Protein AF-A0ABC8T8P3-F1 (afdb_monomer_lite)

InterPro domains:
  IPR003130 Dynamin GTPase effector [PF02212] (91-183)
  IPR003130 Dynamin GTPase effector [SM00302] (90-183)
  IPR020850 GTPase effector domain [PS51388] (95-187)
  IPR022812 Dynamin [PTHR11566] (5-183)

Secondary structure (DSSP, 8-state):
-HHHHHHHHHHHHHHHHHHH-SGGGS-HHHHHHHHHHHHHHHHHHHHHHHHHHHHHHHHHHHS--HHHHHTS-------S-TTS-HHHHS-HHHHHHHHHHHHHHHHHHHHHHHHHHHHHHIIIIIIHHHHHTTHHHHHHHTT--HHHHHHHTPPPHHHHHHHHHHHHHHHHHHHHHHHHHHHHT--

Sequence (187 aa):
MWSSLVHALLKELVHKAISETVELKQYPSLRVEVGNAAIESLDRMRDESKKATLQLVEMEYSYLTVDFFRKLPQDIEKGGNPTHSIFDRYNDSYLRRIGSNVLSYVHMVCGGLRNSIPKSIVYCQVREAKRSLLDHFFTDLGKKEGKQLGSLLDEDPAIMQRRVSLAKRLELYRAAQAEIDSVAWSK

Organism: NCBI:txid185542

Radius of gyration: 34.5 Å; chains: 1; bounding box: 65×40×118 Å

Structure (mmCIF, N/CA/C/O backbone):
data_AF-A0ABC8T8P3-F1
#
_entry.id   AF-A0ABC8T8P3-F1
#
loop_
_atom_site.group_PDB
_atom_site.id
_atom_site.type_symbol
_atom_site.label_atom_id
_atom_site.label_alt_id
_atom_site.label_comp_id
_atom_site.label_asym_id
_atom_site.label_entity_id
_atom_site.label_seq_id
_atom_site.pdbx_PDB_ins_code
_atom_site.Cartn_x
_atom_site.Cartn_y
_atom_site.Cartn_z
_atom_site.occupancy
_atom_site.B_iso_or_equiv
_atom_site.auth_seq_id
_atom_site.auth_comp_id
_atom_site.auth_asym_id
_atom_site.auth_atom_id
_atom_site.pdbx_PDB_model_num
ATOM 1 N N . MET A 1 1 ? 0.974 -4.051 -13.038 1.00 66.19 1 MET A N 1
ATOM 2 C CA . MET A 1 1 ? 0.581 -5.407 -12.594 1.00 66.19 1 MET A CA 1
ATOM 3 C C . MET A 1 1 ? 1.154 -5.736 -11.215 1.00 66.19 1 MET A C 1
ATOM 5 O O . MET A 1 1 ? 0.384 -5.761 -10.269 1.00 66.19 1 MET A O 1
ATOM 9 N N . TRP A 1 2 ? 2.478 -5.858 -11.053 1.00 82.38 2 TRP A N 1
ATOM 10 C CA . TRP A 1 2 ? 3.123 -6.207 -9.770 1.00 82.38 2 TRP A CA 1
ATOM 11 C C . TRP A 1 2 ? 2.782 -5.286 -8.590 1.00 82.38 2 TRP A C 1
ATOM 13 O O . TRP A 1 2 ? 2.368 -5.771 -7.547 1.00 82.38 2 TRP A O 1
ATOM 23 N N . SER A 1 3 ? 2.866 -3.964 -8.772 1.00 89.56 3 SER A N 1
ATOM 24 C CA . SER A 1 3 ? 2.514 -2.989 -7.723 1.00 89.56 3 SER A CA 1
ATOM 25 C C . SER A 1 3 ? 1.074 -3.159 -7.216 1.00 89.56 3 SER A C 1
ATOM 27 O O . SER A 1 3 ? 0.820 -2.999 -6.030 1.00 89.56 3 SER A O 1
ATOM 29 N N . SER A 1 4 ? 0.130 -3.531 -8.087 1.00 91.38 4 SER A N 1
ATOM 30 C CA . SER A 1 4 ? -1.274 -3.732 -7.696 1.00 91.38 4 SER A CA 1
ATOM 31 C C . SER A 1 4 ? -1.511 -5.075 -7.000 1.00 91.38 4 SER A C 1
ATOM 33 O O . SER A 1 4 ? -2.363 -5.143 -6.124 1.00 91.38 4 SER A O 1
ATOM 35 N N . LEU A 1 5 ? -0.741 -6.114 -7.344 1.00 94.81 5 LEU A N 1
ATOM 36 C CA . LEU A 1 5 ? -0.775 -7.402 -6.642 1.00 94.81 5 LEU A CA 1
ATOM 37 C C . LEU A 1 5 ? -0.218 -7.277 -5.220 1.00 94.81 5 LEU A C 1
ATOM 39 O O . LEU A 1 5 ? -0.850 -7.742 -4.279 1.00 94.81 5 LEU A O 1
ATOM 43 N N . VAL A 1 6 ? 0.930 -6.608 -5.058 1.00 96.81 6 VAL A N 1
ATOM 44 C CA . VAL A 1 6 ? 1.519 -6.342 -3.732 1.00 96.81 6 VAL A CA 1
ATOM 45 C C . VAL A 1 6 ? 0.544 -5.545 -2.871 1.00 96.81 6 VAL A C 1
ATOM 47 O O . VAL A 1 6 ? 0.289 -5.920 -1.732 1.00 96.81 6 VAL A O 1
ATOM 50 N N . HIS A 1 7 ? -0.067 -4.508 -3.441 1.00 97.12 7 HIS A N 1
ATOM 51 C CA . HIS A 1 7 ? -1.077 -3.708 -2.758 1.00 97.12 7 HIS A CA 1
ATOM 52 C C . HIS A 1 7 ? -2.281 -4.528 -2.278 1.00 97.12 7 HIS A C 1
ATOM 54 O O . HIS A 1 7 ? -2.696 -4.406 -1.127 1.00 97.12 7 HIS A O 1
ATOM 60 N N . ALA A 1 8 ? -2.828 -5.391 -3.142 1.00 97.50 8 ALA A N 1
ATOM 61 C CA . ALA A 1 8 ? -3.944 -6.265 -2.788 1.00 97.50 8 ALA A CA 1
ATOM 62 C C . ALA A 1 8 ? -3.574 -7.222 -1.644 1.00 97.50 8 ALA A C 1
ATOM 64 O O . ALA A 1 8 ? -4.309 -7.306 -0.663 1.00 97.50 8 ALA A O 1
ATOM 65 N N . LEU A 1 9 ? -2.396 -7.852 -1.714 1.00 97.81 9 LEU A N 1
ATOM 66 C CA . LEU A 1 9 ? -1.890 -8.728 -0.654 1.00 97.81 9 LEU A CA 1
ATOM 67 C C . LEU A 1 9 ? -1.709 -7.985 0.677 1.00 97.81 9 LEU A C 1
ATOM 69 O O . LEU A 1 9 ? -2.071 -8.506 1.729 1.00 97.81 9 LEU A O 1
ATOM 73 N N . LEU A 1 10 ? -1.177 -6.759 0.653 1.00 98.00 10 LEU A N 1
ATOM 74 C CA . LEU A 1 10 ? -1.041 -5.942 1.862 1.00 98.00 10 LEU A CA 1
ATOM 75 C C . LEU A 1 10 ? -2.411 -5.594 2.458 1.00 98.00 10 LEU A C 1
ATOM 77 O O . LEU A 1 10 ? -2.585 -5.691 3.672 1.00 98.00 10 LEU A O 1
ATOM 81 N N . LYS A 1 11 ? -3.405 -5.262 1.623 1.00 98.00 11 LYS A N 1
ATOM 82 C CA . LYS A 1 11 ? -4.784 -5.046 2.084 1.00 98.00 11 LYS A CA 1
ATOM 83 C C . LYS A 1 11 ? -5.369 -6.312 2.706 1.00 98.00 11 LYS A C 1
ATOM 85 O O . LYS A 1 11 ? -5.946 -6.226 3.786 1.00 98.00 11 LYS A O 1
ATOM 90 N N . GLU A 1 12 ? -5.205 -7.477 2.089 1.00 98.00 12 GLU A N 1
ATOM 91 C CA . GLU A 1 12 ? -5.669 -8.754 2.652 1.00 98.00 12 GLU A CA 1
ATOM 92 C C . GLU A 1 12 ? -5.026 -9.057 4.012 1.00 98.00 12 GLU A C 1
ATOM 94 O O . GLU A 1 12 ? -5.722 -9.452 4.948 1.00 98.00 12 GLU A O 1
ATOM 99 N N . LEU A 1 13 ? -3.720 -8.807 4.157 1.00 97.56 13 LEU A N 1
ATOM 100 C CA . LEU A 1 13 ? -3.011 -8.971 5.429 1.00 97.56 13 LEU A CA 1
ATOM 101 C C . LEU A 1 13 ? -3.562 -8.051 6.522 1.00 97.56 13 LEU A C 1
ATOM 103 O O . LEU A 1 13 ? -3.754 -8.504 7.648 1.00 97.56 13 LEU A O 1
ATOM 107 N N . VAL A 1 14 ? -3.862 -6.790 6.196 1.00 97.06 14 VAL A N 1
ATOM 108 C CA . VAL A 1 14 ? -4.503 -5.853 7.132 1.00 97.06 14 VAL A CA 1
ATOM 109 C C . VAL A 1 14 ? -5.877 -6.367 7.561 1.00 97.06 14 VAL A C 1
ATOM 111 O O . VAL A 1 14 ? -6.161 -6.425 8.757 1.00 97.06 14 VAL A O 1
ATOM 114 N N . HIS A 1 15 ? -6.715 -6.800 6.614 1.00 96.19 15 HIS A N 1
ATOM 115 C CA . HIS A 1 15 ? -8.038 -7.346 6.934 1.00 96.19 15 HIS A CA 1
ATOM 116 C C . HIS A 1 15 ? -7.934 -8.576 7.839 1.00 96.19 15 HIS A C 1
ATOM 118 O O . HIS A 1 15 ? -8.661 -8.677 8.831 1.00 96.19 15 HIS A O 1
ATOM 124 N N . LYS A 1 16 ? -6.999 -9.482 7.531 1.00 96.81 16 LYS A N 1
ATOM 125 C CA . LYS A 1 16 ? -6.732 -10.671 8.338 1.00 96.81 16 LYS A CA 1
ATOM 126 C C . LYS A 1 16 ? -6.298 -10.292 9.756 1.00 96.81 16 LYS A C 1
ATOM 128 O O . LYS A 1 16 ? -6.943 -10.727 10.707 1.00 96.81 16 LYS A O 1
ATOM 133 N N . ALA A 1 17 ? -5.308 -9.412 9.902 1.00 95.31 17 ALA A N 1
ATOM 134 C CA . ALA A 1 17 ? -4.809 -8.958 11.202 1.00 95.31 17 ALA A CA 1
ATOM 135 C C . ALA A 1 17 ? -5.905 -8.299 12.059 1.00 95.31 17 ALA A C 1
ATOM 137 O O . ALA A 1 17 ? -6.044 -8.605 13.244 1.00 95.31 17 ALA A O 1
ATOM 138 N N . ILE A 1 18 ? -6.749 -7.458 11.452 1.00 95.06 18 ILE A N 1
ATOM 139 C CA . ILE A 1 18 ? -7.881 -6.824 12.142 1.00 95.06 18 ILE A CA 1
ATOM 140 C C . ILE A 1 18 ? -8.923 -7.867 12.572 1.00 95.06 18 ILE A C 1
ATOM 142 O O . ILE A 1 18 ? -9.522 -7.738 13.637 1.00 95.06 18 ILE A O 1
ATOM 146 N N . SER A 1 19 ? -9.168 -8.896 11.757 1.00 92.75 19 SER A N 1
ATOM 147 C CA . SER A 1 19 ? -10.147 -9.945 12.072 1.00 92.75 19 SER A CA 1
ATOM 148 C C . SER A 1 19 ? -9.693 -10.902 13.182 1.00 92.75 19 SER A C 1
ATOM 150 O O . SER A 1 19 ? -10.528 -11.395 13.952 1.00 92.75 19 SER A O 1
ATOM 152 N N . GLU A 1 20 ? -8.383 -11.148 13.266 1.00 94.94 20 GLU A N 1
ATOM 153 C CA . GLU A 1 20 ? -7.749 -12.032 14.248 1.00 94.94 20 GLU A CA 1
ATOM 154 C C . GLU A 1 20 ? -7.541 -11.340 15.604 1.00 94.94 20 GLU A C 1
ATOM 156 O O . GLU A 1 20 ? -7.556 -12.011 16.633 1.00 94.94 20 GLU A O 1
ATOM 161 N N . THR A 1 21 ? -7.445 -10.006 15.633 1.00 93.06 21 THR A N 1
ATOM 162 C CA . THR A 1 21 ? -7.365 -9.223 16.878 1.00 93.06 21 THR A CA 1
ATOM 163 C C . THR A 1 21 ? -8.714 -9.217 17.607 1.00 93.06 21 THR A C 1
ATOM 165 O O . THR A 1 21 ? -9.693 -8.631 17.138 1.00 93.06 21 THR A O 1
ATOM 168 N N . VAL A 1 22 ? -8.789 -9.875 18.767 1.00 87.19 22 VAL A N 1
ATOM 169 C CA . VAL A 1 22 ? -10.046 -10.057 19.518 1.00 87.19 22 VAL A CA 1
ATOM 170 C C . VAL A 1 22 ? -10.450 -8.773 20.241 1.00 87.19 22 VAL A C 1
ATOM 172 O O . VAL A 1 22 ? -11.630 -8.443 20.299 1.00 87.19 22 VAL A O 1
ATOM 175 N N . GLU A 1 23 ? -9.476 -8.015 20.729 1.00 88.19 23 GLU A N 1
ATOM 176 C CA . GLU A 1 23 ? -9.643 -6.768 21.474 1.00 88.19 23 GLU A CA 1
ATOM 177 C C . GLU A 1 23 ? -10.315 -5.695 20.610 1.00 88.19 23 GLU A C 1
ATOM 179 O O . GLU A 1 23 ? -11.208 -4.983 21.064 1.00 88.19 23 GLU A O 1
ATOM 184 N N . LEU A 1 24 ? -9.966 -5.639 19.321 1.00 88.75 24 LEU A N 1
ATOM 185 C CA . LEU A 1 24 ? -10.600 -4.732 18.362 1.00 88.75 24 LEU A CA 1
ATOM 186 C C . LEU A 1 24 ? -12.063 -5.099 18.073 1.00 88.75 24 LEU A C 1
ATOM 188 O O . LEU A 1 24 ? -12.815 -4.250 17.602 1.00 88.75 24 LEU A O 1
ATOM 192 N N . LYS A 1 25 ? -12.512 -6.330 18.360 1.00 86.38 25 LYS A N 1
ATOM 193 C CA . LYS A 1 25 ? -13.931 -6.698 18.188 1.00 86.38 25 LYS A CA 1
ATOM 194 C C . LYS A 1 25 ? -14.832 -6.014 19.209 1.00 86.38 25 LYS A C 1
ATOM 196 O O . LYS A 1 25 ? -16.004 -5.817 18.914 1.00 86.38 25 LYS A O 1
ATOM 201 N N . GLN A 1 26 ? -14.296 -5.661 20.378 1.00 88.19 26 GLN A N 1
ATOM 202 C CA . GLN A 1 26 ? -15.046 -4.968 21.424 1.00 88.19 26 GLN A CA 1
ATOM 203 C C . GLN A 1 26 ? -15.395 -3.530 21.027 1.00 88.19 26 GLN A C 1
ATOM 205 O O . GLN A 1 26 ? -16.413 -3.027 21.488 1.00 88.19 26 GLN A O 1
ATOM 210 N N . TYR A 1 27 ? -14.598 -2.911 20.146 1.00 92.62 27 TYR A N 1
ATOM 211 C CA . TYR A 1 27 ? -14.701 -1.502 19.760 1.00 92.62 27 TYR A CA 1
ATOM 212 C C . TYR A 1 27 ? -14.911 -1.351 18.240 1.00 92.62 27 TYR A C 1
ATOM 214 O O . TYR A 1 27 ? -13.947 -1.121 17.500 1.00 92.62 27 TYR A O 1
ATOM 222 N N . PRO A 1 28 ? -16.156 -1.484 17.735 1.00 91.38 28 PRO A N 1
ATOM 223 C CA . PRO A 1 28 ? -16.444 -1.443 16.300 1.00 91.38 28 PRO A CA 1
ATOM 224 C C . PRO A 1 28 ? -15.988 -0.146 15.621 1.00 91.38 28 PRO A C 1
ATOM 226 O O . PRO A 1 28 ? -15.427 -0.200 14.527 1.00 91.38 28 PRO A O 1
ATOM 229 N N . SER A 1 29 ? -16.177 1.001 16.280 1.00 92.50 29 SER A N 1
ATOM 230 C CA . SER A 1 29 ? -15.772 2.315 15.769 1.00 92.50 29 SER A CA 1
ATOM 231 C C . SER A 1 29 ? -14.257 2.398 15.572 1.00 92.50 29 SER A C 1
ATOM 233 O O . SER A 1 29 ? -13.791 2.695 14.472 1.00 92.50 29 SER A O 1
ATOM 235 N N . LEU A 1 30 ? -13.474 2.052 16.603 1.00 93.88 30 LEU A N 1
ATOM 236 C CA . LEU A 1 30 ? -12.012 2.008 16.515 1.00 93.88 30 LEU A CA 1
ATOM 237 C C . LEU A 1 30 ? -11.532 1.021 15.446 1.00 93.88 30 LEU A C 1
ATOM 239 O O . LEU A 1 30 ? -10.609 1.327 14.696 1.00 93.88 30 LEU A O 1
ATOM 243 N N . ARG A 1 31 ? -12.163 -0.153 15.350 1.00 94.44 31 ARG A N 1
ATOM 244 C CA . ARG A 1 31 ? -11.818 -1.170 14.352 1.00 94.44 31 ARG A CA 1
ATOM 245 C C . ARG A 1 31 ? -11.953 -0.645 12.923 1.00 94.44 31 ARG A C 1
ATOM 247 O O . ARG A 1 31 ? -11.069 -0.894 12.103 1.00 94.44 31 ARG A O 1
ATOM 254 N N . VAL A 1 32 ? -13.055 0.044 12.624 1.00 93.81 32 VAL A N 1
ATOM 255 C CA . VAL A 1 32 ? -13.288 0.655 11.307 1.00 93.81 32 VAL A CA 1
ATOM 256 C C . VAL A 1 32 ? -12.254 1.744 11.042 1.00 93.81 32 VAL A C 1
ATOM 258 O O . VAL A 1 32 ? -11.650 1.750 9.973 1.00 93.81 32 VAL A O 1
ATOM 261 N N . GLU A 1 33 ? -11.989 2.605 12.023 1.00 94.69 33 GLU A N 1
ATOM 262 C CA . GLU A 1 33 ? -11.045 3.714 11.870 1.00 94.69 33 GLU A CA 1
ATOM 263 C C . GLU A 1 33 ? -9.608 3.228 11.612 1.00 94.69 33 GLU A C 1
ATOM 265 O O . GLU A 1 33 ? -8.951 3.694 10.682 1.00 94.69 33 GLU A O 1
ATOM 270 N N . VAL A 1 34 ? -9.137 2.229 12.368 1.00 96.06 34 VAL A N 1
ATOM 271 C CA . VAL A 1 34 ? -7.820 1.601 12.157 1.00 96.06 34 VAL A CA 1
ATOM 272 C C . VAL A 1 34 ? -7.740 0.948 10.775 1.00 96.06 34 VAL A C 1
ATOM 274 O O . VAL A 1 34 ? -6.727 1.079 10.087 1.00 96.06 34 VAL A O 1
ATOM 277 N N . GLY A 1 35 ? -8.805 0.261 10.349 1.00 96.44 35 GLY A N 1
ATOM 278 C CA . GLY A 1 35 ? -8.879 -0.357 9.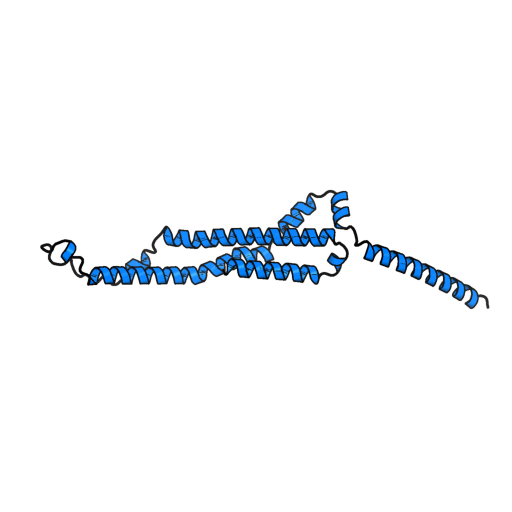026 1.00 96.44 35 GLY A CA 1
ATOM 279 C C . GLY A 1 35 ? -8.803 0.662 7.894 1.00 96.44 35 GLY A C 1
ATOM 280 O O . GLY A 1 35 ? -8.004 0.492 6.972 1.00 96.44 35 GLY A O 1
ATOM 281 N N . ASN A 1 36 ? -9.578 1.741 7.993 1.00 96.56 36 ASN A N 1
ATOM 282 C CA . ASN A 1 36 ? -9.575 2.831 7.023 1.00 96.56 36 ASN A CA 1
ATOM 283 C C . ASN A 1 36 ? -8.200 3.497 6.944 1.00 96.56 36 ASN A C 1
ATOM 285 O O . ASN A 1 36 ? -7.656 3.638 5.850 1.00 96.56 36 ASN A O 1
ATOM 289 N N . ALA A 1 37 ? -7.601 3.823 8.091 1.00 97.19 37 ALA A N 1
ATOM 290 C CA . ALA A 1 37 ? -6.301 4.479 8.130 1.00 97.19 37 ALA A CA 1
ATOM 291 C C . ALA A 1 37 ? -5.179 3.595 7.560 1.00 97.19 37 ALA A C 1
ATOM 293 O O . ALA A 1 37 ? -4.320 4.072 6.817 1.00 97.19 37 ALA A O 1
ATOM 294 N N . ALA A 1 38 ? -5.199 2.290 7.850 1.00 97.88 38 ALA A N 1
ATOM 295 C CA . ALA A 1 38 ? -4.258 1.347 7.255 1.00 97.88 38 ALA A CA 1
ATOM 296 C C . ALA A 1 38 ? -4.434 1.255 5.728 1.00 97.88 38 ALA A C 1
ATOM 298 O O . ALA A 1 38 ? -3.448 1.287 4.991 1.00 97.88 38 ALA A O 1
ATOM 299 N N . ILE A 1 39 ? -5.678 1.175 5.239 1.00 97.50 39 ILE A N 1
ATOM 300 C CA . ILE A 1 39 ? -5.995 1.139 3.803 1.00 97.50 39 ILE A CA 1
ATOM 301 C C . ILE A 1 39 ? -5.513 2.410 3.094 1.00 97.50 39 ILE A C 1
ATOM 303 O O . ILE A 1 39 ? -4.866 2.308 2.052 1.00 97.50 39 ILE A O 1
ATOM 307 N N . GLU A 1 40 ? -5.773 3.580 3.674 1.00 97.69 40 GLU A N 1
ATOM 308 C CA . GLU A 1 40 ? -5.356 4.872 3.129 1.00 97.69 40 GLU A CA 1
ATOM 309 C C . GLU A 1 40 ? -3.827 4.997 3.058 1.00 97.69 40 GLU A C 1
ATOM 311 O O . GLU A 1 40 ? -3.274 5.423 2.040 1.00 97.69 40 GLU A O 1
ATOM 316 N N . SER A 1 41 ? -3.112 4.578 4.106 1.00 98.00 41 SER A N 1
ATOM 317 C CA . SER A 1 41 ? -1.647 4.520 4.091 1.00 98.00 41 SER A CA 1
ATOM 318 C C . SER A 1 41 ? -1.118 3.601 2.986 1.00 98.00 41 SER A C 1
ATOM 320 O O . SER A 1 41 ? -0.205 3.994 2.259 1.00 98.00 41 SER A O 1
ATOM 322 N N . LEU A 1 42 ? -1.710 2.416 2.800 1.00 98.12 42 LEU A N 1
ATOM 323 C CA . LEU A 1 42 ? -1.327 1.512 1.712 1.00 98.12 42 LEU A CA 1
ATOM 324 C C . LEU A 1 42 ? -1.595 2.123 0.329 1.00 98.12 42 LEU A C 1
ATOM 326 O O . LEU A 1 42 ? -0.784 1.951 -0.580 1.00 98.12 42 LEU A O 1
ATOM 330 N N . ASP A 1 43 ? -2.706 2.843 0.150 1.00 97.62 43 ASP A N 1
ATOM 331 C CA . ASP A 1 43 ? -3.026 3.503 -1.122 1.00 97.62 43 ASP A CA 1
ATOM 332 C C . ASP A 1 43 ? -1.985 4.588 -1.460 1.00 97.62 43 ASP A C 1
ATOM 334 O O . ASP A 1 43 ? -1.486 4.630 -2.588 1.00 97.62 43 ASP A O 1
ATOM 338 N N . ARG A 1 44 ? -1.539 5.372 -0.468 1.00 97.25 44 ARG A N 1
ATOM 339 C CA . ARG A 1 44 ? -0.442 6.342 -0.646 1.00 97.25 44 ARG A CA 1
ATOM 340 C C . ARG A 1 44 ? 0.881 5.669 -1.017 1.00 97.25 44 ARG A C 1
ATOM 342 O O . ARG A 1 44 ? 1.525 6.073 -1.984 1.00 97.25 44 ARG A O 1
ATOM 349 N N . MET A 1 45 ? 1.252 4.596 -0.318 1.00 97.69 45 MET A N 1
ATOM 350 C CA . MET A 1 45 ? 2.464 3.814 -0.610 1.00 97.69 45 MET A CA 1
ATOM 351 C C . MET A 1 45 ? 2.432 3.195 -2.017 1.00 97.69 45 MET A C 1
ATOM 353 O O . MET A 1 45 ? 3.447 3.135 -2.722 1.00 97.69 45 MET A O 1
ATOM 357 N N . ARG A 1 46 ? 1.256 2.751 -2.476 1.00 97.44 46 ARG A N 1
ATOM 358 C CA . ARG A 1 46 ? 1.054 2.275 -3.848 1.00 97.44 46 ARG A CA 1
ATOM 359 C C . ARG A 1 46 ? 1.299 3.397 -4.856 1.00 97.44 46 ARG A C 1
ATOM 361 O O . ARG A 1 46 ? 2.015 3.166 -5.836 1.00 97.44 46 ARG A O 1
ATOM 368 N N . ASP A 1 47 ? 0.750 4.584 -4.630 1.00 97.00 47 ASP A N 1
ATOM 369 C CA . ASP A 1 47 ? 0.936 5.726 -5.527 1.00 97.00 47 ASP A CA 1
ATOM 370 C C . ASP A 1 47 ? 2.397 6.188 -5.577 1.00 97.00 47 ASP A C 1
ATOM 372 O O . ASP A 1 47 ? 2.927 6.447 -6.661 1.00 97.00 47 ASP A O 1
ATOM 376 N N . GLU A 1 48 ? 3.090 6.199 -4.439 1.00 96.94 48 GLU A N 1
ATOM 377 C CA . GLU A 1 48 ? 4.534 6.445 -4.377 1.00 96.94 48 GLU A CA 1
ATOM 378 C C . GLU A 1 48 ? 5.325 5.395 -5.159 1.00 96.94 48 GLU A C 1
ATOM 380 O O . GLU A 1 48 ? 6.178 5.746 -5.976 1.00 96.94 48 GLU A O 1
ATOM 385 N N . SER A 1 49 ? 4.989 4.110 -5.008 1.00 97.12 49 SER A N 1
ATOM 386 C CA . SER A 1 49 ? 5.636 3.040 -5.776 1.00 97.12 49 SER A CA 1
ATOM 387 C C . SER A 1 49 ? 5.451 3.207 -7.287 1.00 97.12 49 SER A C 1
ATOM 389 O O . SER A 1 49 ? 6.357 2.900 -8.066 1.00 97.12 49 SER A O 1
ATOM 391 N N . LYS A 1 50 ? 4.288 3.719 -7.718 1.00 96.38 50 LYS A N 1
ATOM 392 C CA . LYS A 1 50 ? 3.998 3.997 -9.128 1.00 96.38 50 LYS A CA 1
ATOM 393 C C . LYS A 1 50 ? 4.866 5.146 -9.634 1.00 96.38 50 LYS A C 1
ATOM 395 O O . LYS A 1 50 ? 5.470 5.003 -10.694 1.00 96.38 50 LYS A O 1
ATOM 400 N N . LYS A 1 51 ? 4.963 6.242 -8.873 1.00 97.06 51 LYS A N 1
ATOM 401 C CA . LYS A 1 51 ? 5.830 7.386 -9.201 1.00 97.06 51 LYS A CA 1
ATOM 402 C C . LYS A 1 51 ? 7.294 6.955 -9.309 1.00 97.06 51 LYS A C 1
ATOM 404 O O . LYS A 1 51 ? 7.914 7.200 -10.337 1.00 97.06 51 LYS A O 1
ATOM 409 N N . ALA A 1 52 ? 7.805 6.226 -8.319 1.00 96.94 52 ALA A N 1
ATOM 410 C CA . ALA A 1 52 ? 9.183 5.737 -8.318 1.00 96.94 52 ALA A CA 1
ATOM 411 C C . ALA A 1 52 ? 9.471 4.783 -9.494 1.00 96.94 52 ALA A C 1
ATOM 413 O O . ALA A 1 52 ? 10.512 4.879 -10.140 1.00 96.94 52 ALA A O 1
ATOM 414 N N . THR A 1 53 ? 8.526 3.897 -9.829 1.00 96.19 53 THR A N 1
ATOM 415 C CA . THR A 1 53 ? 8.660 2.992 -10.984 1.00 96.19 53 THR A CA 1
ATOM 416 C C . THR A 1 53 ? 8.709 3.753 -12.310 1.00 96.19 53 THR A C 1
ATOM 418 O O . THR A 1 53 ? 9.485 3.388 -13.188 1.00 96.19 53 THR A O 1
ATOM 421 N N . LEU A 1 54 ? 7.899 4.805 -12.469 1.00 96.12 54 LEU A N 1
ATOM 422 C CA . LEU A 1 54 ? 7.929 5.650 -13.666 1.00 96.12 54 LEU A CA 1
ATOM 423 C C . LEU A 1 54 ? 9.255 6.407 -13.775 1.00 96.12 54 LEU A C 1
ATOM 425 O O . LEU A 1 54 ? 9.867 6.389 -14.837 1.00 96.12 54 LEU A O 1
ATOM 429 N N . GLN A 1 55 ? 9.749 6.959 -12.665 1.00 96.88 55 GLN A N 1
ATOM 430 C CA . GLN A 1 55 ? 11.050 7.631 -12.619 1.00 96.88 55 GLN A CA 1
ATOM 431 C C . GLN A 1 55 ? 12.203 6.701 -13.014 1.00 96.88 55 GLN A C 1
ATOM 433 O O . GLN A 1 55 ? 13.103 7.129 -13.728 1.00 96.88 55 GLN A O 1
ATOM 438 N N . LEU A 1 56 ? 12.173 5.421 -12.616 1.00 96.19 56 LEU A N 1
ATOM 439 C CA . LEU A 1 56 ? 13.165 4.438 -13.076 1.00 96.19 56 LEU A CA 1
ATOM 440 C C . LEU A 1 56 ? 13.206 4.337 -14.605 1.00 96.19 56 LEU A C 1
ATOM 442 O O . LEU A 1 56 ? 14.287 4.269 -15.174 1.00 96.19 56 LEU A O 1
ATOM 446 N N . VAL A 1 57 ? 12.051 4.351 -15.271 1.00 95.44 57 VAL A N 1
ATOM 447 C CA . VAL A 1 57 ? 11.976 4.294 -16.739 1.00 95.44 57 VAL A CA 1
ATOM 448 C C . VAL A 1 57 ? 12.399 5.623 -17.367 1.00 95.44 57 VAL A C 1
ATOM 450 O O . VAL A 1 57 ? 13.133 5.629 -18.352 1.00 95.44 57 VAL A O 1
ATOM 453 N N . GLU A 1 58 ? 11.976 6.748 -16.790 1.00 96.12 58 GLU A N 1
ATOM 454 C CA . GLU A 1 58 ? 12.355 8.086 -17.257 1.00 96.12 58 GLU A CA 1
ATOM 455 C C . GLU A 1 58 ? 13.865 8.319 -17.178 1.00 96.12 58 GLU A C 1
ATOM 457 O O . GLU A 1 58 ? 14.428 8.931 -18.083 1.00 96.12 58 GLU A O 1
ATOM 462 N N . MET A 1 59 ? 14.538 7.805 -16.144 1.00 95.56 59 MET A N 1
ATOM 463 C CA . MET A 1 59 ? 15.997 7.888 -16.028 1.00 95.56 59 MET A CA 1
ATOM 464 C C . MET A 1 59 ? 16.704 7.161 -17.179 1.00 95.56 59 MET A C 1
ATOM 466 O O . MET A 1 59 ? 17.612 7.733 -17.778 1.00 95.56 59 MET A O 1
ATOM 470 N N . GLU A 1 60 ? 16.254 5.953 -17.532 1.00 93.56 60 GLU A N 1
ATOM 471 C CA . GLU A 1 60 ? 16.808 5.182 -18.660 1.00 93.56 60 GLU A CA 1
ATOM 472 C C . GLU A 1 60 ? 16.516 5.844 -20.017 1.00 93.56 60 GLU A C 1
ATOM 474 O O . GLU A 1 60 ? 17.313 5.755 -20.948 1.00 93.56 60 GLU A O 1
ATOM 479 N N . TYR A 1 61 ? 15.380 6.537 -20.136 1.00 90.25 61 TYR A N 1
ATOM 480 C CA . TYR A 1 61 ? 15.037 7.321 -21.324 1.00 90.25 61 TYR A CA 1
ATOM 481 C C . TYR A 1 61 ? 15.862 8.615 -21.439 1.00 90.25 61 TYR A C 1
ATOM 483 O O . TYR A 1 61 ? 16.239 9.016 -22.539 1.00 90.25 61 TYR A O 1
ATOM 491 N N . SER A 1 62 ? 16.148 9.274 -20.314 1.00 94.25 62 SER A N 1
ATOM 492 C CA . SER A 1 62 ? 16.783 10.600 -20.287 1.00 94.25 62 SER A CA 1
ATOM 493 C C . SER A 1 62 ? 18.284 10.558 -20.558 1.00 94.25 62 SER A C 1
ATOM 495 O O . SER A 1 62 ? 18.855 11.558 -20.995 1.00 94.25 62 SER A O 1
ATOM 497 N N . TYR A 1 63 ? 18.942 9.428 -20.288 1.00 93.12 63 TYR A N 1
ATOM 498 C CA . TYR A 1 63 ? 20.377 9.293 -20.496 1.00 93.12 63 TYR A CA 1
ATOM 499 C C . TYR A 1 63 ? 20.766 7.905 -21.001 1.00 93.12 63 TYR A C 1
ATOM 501 O O . TYR A 1 63 ? 20.556 6.893 -20.338 1.00 93.12 63 TYR A O 1
ATOM 509 N N . LEU A 1 64 ? 21.425 7.874 -22.161 1.00 90.31 64 LEU A N 1
ATOM 510 C CA . LEU A 1 64 ? 21.937 6.643 -22.750 1.00 90.31 64 LEU A CA 1
ATOM 511 C C . LEU A 1 64 ? 23.202 6.171 -22.032 1.00 90.31 64 LEU A C 1
ATOM 513 O O . LEU A 1 64 ? 24.156 6.927 -21.847 1.00 90.31 64 LEU A O 1
ATOM 517 N N . THR A 1 65 ? 23.263 4.883 -21.707 1.00 90.31 65 THR A N 1
ATOM 518 C CA . THR A 1 65 ? 24.444 4.275 -21.083 1.00 90.31 65 THR A CA 1
ATOM 519 C C . THR A 1 65 ? 25.604 4.206 -22.080 1.00 90.31 65 THR A C 1
ATOM 521 O O . THR A 1 65 ? 25.745 3.246 -22.836 1.00 90.31 65 THR A O 1
ATOM 524 N N . VAL A 1 66 ? 26.470 5.220 -22.078 1.00 87.81 66 VAL A N 1
ATOM 525 C CA . VAL A 1 66 ? 27.563 5.368 -23.058 1.00 87.81 66 VAL A CA 1
ATOM 526 C C . VAL A 1 66 ? 28.525 4.174 -23.061 1.00 87.81 66 VAL A C 1
ATOM 528 O O . VAL A 1 66 ? 29.010 3.770 -24.118 1.00 87.81 66 VAL A O 1
ATOM 531 N N . ASP A 1 67 ? 28.768 3.559 -21.902 1.00 87.88 67 ASP A N 1
ATOM 532 C CA . ASP A 1 67 ? 29.652 2.392 -21.787 1.00 87.88 67 ASP A CA 1
ATOM 533 C C . ASP A 1 67 ? 29.168 1.173 -22.572 1.00 87.88 67 ASP A C 1
ATOM 535 O O . ASP A 1 67 ? 29.993 0.359 -22.986 1.00 87.88 67 ASP A O 1
ATOM 539 N N . PHE A 1 68 ? 27.860 1.051 -22.819 1.00 89.94 68 PHE A N 1
ATOM 540 C CA . PHE A 1 68 ? 27.336 0.019 -23.710 1.00 89.94 68 PHE A CA 1
ATOM 541 C C . PHE A 1 68 ? 27.879 0.216 -25.130 1.00 89.94 68 PHE A C 1
ATOM 543 O O . PHE A 1 68 ? 28.454 -0.698 -25.717 1.00 89.94 68 PHE A O 1
ATOM 550 N N . PHE A 1 69 ? 27.767 1.438 -25.654 1.00 87.44 69 PHE A N 1
ATOM 551 C CA . PHE A 1 69 ? 28.169 1.761 -27.022 1.00 87.44 69 PHE A CA 1
ATOM 552 C C . PHE A 1 69 ? 29.689 1.751 -27.213 1.00 87.44 69 PHE A C 1
ATOM 554 O O . PHE A 1 69 ? 30.160 1.374 -28.281 1.00 87.44 69 PHE A O 1
ATOM 561 N N . ARG A 1 70 ? 30.471 2.082 -26.176 1.00 88.44 70 ARG A N 1
ATOM 562 C CA . ARG A 1 70 ? 31.944 1.975 -26.211 1.00 88.44 70 ARG A CA 1
ATOM 563 C C . ARG A 1 70 ? 32.443 0.541 -26.397 1.00 88.44 70 ARG A C 1
ATOM 565 O O . ARG A 1 70 ? 33.533 0.353 -26.923 1.00 88.44 70 ARG A O 1
ATOM 572 N N . LYS A 1 71 ? 31.670 -0.451 -25.945 1.00 86.94 71 LYS A N 1
ATOM 573 C CA . LYS A 1 71 ? 32.012 -1.880 -26.027 1.00 86.94 71 LYS A CA 1
ATOM 574 C C . LYS A 1 71 ? 31.541 -2.540 -27.320 1.00 86.94 71 LYS A C 1
ATOM 576 O O . LYS A 1 71 ? 31.877 -3.699 -27.552 1.00 86.94 71 LYS A O 1
ATOM 581 N N . LEU A 1 72 ? 30.752 -1.842 -28.140 1.00 84.19 72 LEU A N 1
ATOM 582 C CA . LEU A 1 72 ? 30.336 -2.376 -29.430 1.00 84.19 72 LEU A CA 1
ATOM 583 C C . LEU A 1 72 ? 31.568 -2.574 -30.323 1.00 84.19 72 LEU A C 1
ATOM 585 O O . LEU A 1 72 ? 32.455 -1.715 -30.322 1.00 84.19 72 LEU A O 1
ATOM 589 N N . PRO A 1 73 ? 31.622 -3.667 -31.105 1.00 76.56 73 PRO A N 1
ATOM 590 C CA . PRO A 1 73 ? 32.682 -3.863 -32.079 1.00 76.56 73 PRO A CA 1
ATOM 591 C C . PRO A 1 73 ? 32.765 -2.646 -33.000 1.00 76.56 73 PRO A C 1
ATOM 593 O O . PRO A 1 73 ? 31.825 -2.348 -33.749 1.00 76.56 73 PRO A O 1
ATOM 596 N N . GLN A 1 74 ? 33.886 -1.928 -32.940 1.00 66.44 74 GLN A N 1
ATOM 597 C CA . GLN A 1 74 ? 34.232 -0.948 -33.957 1.00 66.44 74 GLN A CA 1
ATOM 598 C C . GLN A 1 74 ? 34.749 -1.716 -35.169 1.00 66.44 74 GLN A C 1
ATOM 600 O O . GLN A 1 74 ? 35.952 -1.764 -35.409 1.00 66.44 74 GLN A O 1
ATOM 605 N N . ASP A 1 75 ? 33.854 -2.343 -35.936 1.00 59.12 75 ASP A N 1
ATOM 606 C CA . ASP A 1 75 ? 34.234 -2.734 -37.291 1.00 59.12 75 ASP A CA 1
ATOM 607 C C . ASP A 1 75 ? 34.436 -1.432 -38.056 1.00 59.12 75 ASP A C 1
ATOM 609 O O . ASP A 1 75 ? 33.479 -0.773 -38.478 1.00 59.12 75 ASP A O 1
ATOM 613 N N . ILE A 1 76 ? 35.698 -1.027 -38.136 1.00 52.38 76 ILE A N 1
ATOM 614 C CA . ILE A 1 76 ? 36.192 0.028 -38.999 1.00 52.38 76 ILE A CA 1
ATOM 615 C C . ILE A 1 76 ? 36.058 -0.508 -40.430 1.00 52.38 76 ILE A C 1
ATOM 617 O O . ILE A 1 76 ? 37.038 -0.860 -41.079 1.00 52.38 76 ILE A O 1
ATOM 621 N N . GLU A 1 77 ? 34.841 -0.545 -40.965 1.00 53.53 77 GLU A N 1
ATOM 622 C CA . GLU A 1 77 ? 34.693 -0.271 -42.386 1.00 53.53 77 GLU A CA 1
ATOM 623 C C . GLU A 1 77 ? 34.932 1.230 -42.516 1.00 53.53 77 GLU A C 1
ATOM 625 O O . GLU A 1 77 ? 34.020 2.052 -42.419 1.00 53.53 77 GLU A O 1
ATOM 630 N N . LYS A 1 78 ? 36.221 1.594 -42.619 1.00 51.41 78 LYS A N 1
ATOM 631 C CA . LYS A 1 78 ? 36.653 2.893 -43.141 1.00 51.41 78 LYS A CA 1
ATOM 632 C C . LYS A 1 78 ? 35.721 3.200 -44.299 1.00 51.41 78 LYS A C 1
ATOM 634 O O . LYS A 1 78 ? 35.669 2.404 -45.233 1.00 51.41 78 LYS A O 1
ATOM 639 N N . GLY A 1 79 ? 34.959 4.284 -44.142 1.00 51.81 79 GLY A N 1
ATOM 640 C CA . GLY A 1 79 ? 33.822 4.619 -44.983 1.00 51.81 79 GLY A CA 1
ATOM 641 C C . GLY A 1 79 ? 34.051 4.219 -46.431 1.00 51.81 79 GLY A C 1
ATOM 642 O O . GLY A 1 79 ? 35.096 4.537 -47.004 1.00 51.81 79 GLY A O 1
ATOM 643 N N . GLY A 1 80 ? 33.074 3.497 -46.984 1.00 56.88 80 GLY A N 1
ATOM 644 C CA . GLY A 1 80 ? 33.051 3.151 -48.397 1.00 56.88 80 GLY A CA 1
ATOM 645 C C . GLY A 1 80 ? 33.442 4.356 -49.252 1.00 56.88 80 GLY A C 1
ATOM 646 O O . GLY A 1 80 ? 33.166 5.502 -48.885 1.00 56.88 80 GLY A O 1
ATOM 647 N N . ASN A 1 81 ? 34.136 4.059 -50.351 1.00 55.19 81 ASN A N 1
ATOM 648 C CA . ASN A 1 81 ? 34.808 5.001 -51.240 1.00 55.19 81 ASN A CA 1
ATOM 649 C C . ASN A 1 81 ? 34.051 6.351 -51.322 1.00 55.19 81 ASN A C 1
ATOM 651 O O . ASN A 1 81 ? 32.865 6.342 -51.661 1.00 55.19 81 ASN A O 1
ATOM 655 N N . PRO A 1 82 ? 34.671 7.504 -50.983 1.00 58.56 82 PRO A N 1
ATOM 656 C CA . PRO A 1 82 ? 33.987 8.801 -50.823 1.00 58.56 82 PRO A CA 1
ATOM 657 C C . PRO A 1 82 ? 33.226 9.297 -52.064 1.00 58.56 82 PRO A C 1
ATOM 659 O O . PRO A 1 82 ? 32.455 10.251 -51.970 1.00 58.56 82 PRO A O 1
ATOM 662 N N . THR A 1 83 ? 33.416 8.631 -53.202 1.00 62.41 83 THR A N 1
ATOM 663 C CA . THR A 1 83 ? 32.690 8.794 -54.464 1.00 62.41 83 THR A CA 1
ATOM 664 C C . THR A 1 83 ? 31.285 8.177 -54.476 1.00 62.41 83 THR A C 1
ATOM 666 O O . THR A 1 83 ? 30.493 8.523 -55.348 1.00 62.41 83 THR A O 1
ATOM 669 N N . HIS A 1 84 ? 30.942 7.297 -53.531 1.00 61.03 84 HIS A N 1
ATOM 670 C CA . HIS A 1 84 ? 29.610 6.697 -53.427 1.00 61.03 84 HIS A CA 1
ATOM 671 C C . HIS A 1 84 ? 28.602 7.674 -52.817 1.00 61.03 84 HIS A C 1
ATOM 673 O O . HIS A 1 84 ? 28.923 8.433 -51.884 1.00 61.03 84 HIS A O 1
ATOM 679 N N . SER A 1 85 ? 27.366 7.622 -53.328 1.00 63.34 85 SER A N 1
ATOM 680 C CA . SER A 1 85 ? 26.249 8.398 -52.794 1.00 63.34 85 SER A CA 1
ATOM 681 C C . SER A 1 85 ? 26.076 8.103 -51.300 1.00 63.34 85 SER A C 1
ATOM 683 O O . SER A 1 85 ? 26.401 7.016 -50.818 1.00 63.34 85 SER A O 1
ATOM 685 N N . ILE A 1 86 ? 25.578 9.076 -50.535 1.00 60.03 86 ILE A N 1
ATOM 686 C CA . ILE A 1 86 ? 25.273 8.883 -49.106 1.00 60.03 86 ILE A CA 1
ATOM 687 C C . ILE A 1 86 ? 24.355 7.664 -48.901 1.00 60.03 86 ILE A C 1
ATOM 689 O O . ILE A 1 86 ? 24.513 6.946 -47.918 1.00 60.03 86 ILE A O 1
ATOM 693 N N . PHE A 1 87 ? 23.460 7.394 -49.857 1.00 58.47 87 PHE A N 1
ATOM 694 C CA . PHE A 1 87 ? 22.574 6.230 -49.855 1.00 58.47 87 PHE A CA 1
ATOM 695 C C . PHE A 1 87 ? 23.316 4.903 -50.076 1.00 58.47 87 PHE A C 1
ATOM 697 O O . PHE A 1 87 ? 23.039 3.945 -49.366 1.00 58.47 87 PHE A O 1
ATOM 704 N N . ASP A 1 88 ? 24.311 4.848 -50.967 1.00 58.28 88 ASP A N 1
ATOM 705 C CA . ASP A 1 88 ? 25.139 3.644 -51.170 1.00 58.28 88 ASP A CA 1
ATOM 706 C C . ASP A 1 88 ? 26.096 3.378 -49.998 1.00 58.28 88 ASP A C 1
ATOM 708 O O . ASP A 1 88 ? 26.498 2.241 -49.751 1.00 58.28 88 ASP A O 1
ATOM 712 N N . ARG A 1 89 ? 26.463 4.429 -49.252 1.00 58.56 89 ARG A N 1
ATOM 713 C CA . ARG A 1 89 ? 27.272 4.328 -48.027 1.00 58.56 89 ARG A CA 1
ATOM 714 C C . ARG A 1 89 ? 26.506 3.722 -46.847 1.00 58.56 89 ARG A C 1
ATOM 716 O O . ARG A 1 89 ? 27.133 3.126 -45.975 1.00 58.56 89 ARG A O 1
ATOM 723 N N . TYR A 1 90 ? 25.180 3.845 -46.824 1.00 64.44 90 TYR A N 1
ATOM 724 C CA . TYR A 1 90 ? 24.299 3.248 -45.820 1.00 64.44 90 TYR A CA 1
ATOM 725 C C . TYR A 1 90 ? 23.558 2.043 -46.409 1.00 64.44 90 TYR A C 1
ATOM 727 O O . TYR A 1 90 ? 22.346 2.061 -46.597 1.00 64.44 90 TYR A O 1
ATOM 735 N N . ASN A 1 91 ? 24.315 0.986 -46.705 1.00 72.81 91 ASN A N 1
ATOM 736 C CA . ASN A 1 91 ? 23.778 -0.274 -47.217 1.00 72.81 91 ASN A CA 1
ATOM 737 C C . ASN A 1 91 ? 22.806 -0.933 -46.203 1.00 72.81 91 ASN A C 1
ATOM 739 O O . ASN A 1 91 ? 22.901 -0.693 -44.996 1.00 72.81 91 ASN A O 1
ATOM 743 N N . ASP A 1 92 ? 21.905 -1.808 -46.664 1.00 78.44 92 ASP A N 1
ATOM 744 C CA . ASP A 1 92 ? 20.936 -2.552 -45.831 1.00 78.44 92 ASP A CA 1
ATOM 745 C C . ASP A 1 92 ? 21.624 -3.273 -44.654 1.00 78.44 92 ASP A C 1
ATOM 747 O O . ASP A 1 92 ? 21.099 -3.337 -43.543 1.00 78.44 92 ASP A O 1
ATOM 751 N N . SER A 1 93 ? 22.863 -3.735 -44.855 1.00 78.88 93 SER A N 1
ATOM 752 C CA . SER A 1 93 ? 23.711 -4.322 -43.809 1.00 78.88 93 SER A CA 1
ATOM 753 C C . SER A 1 93 ? 24.023 -3.357 -42.656 1.00 78.88 93 SER A C 1
ATOM 755 O O . SER A 1 93 ? 23.991 -3.760 -41.491 1.00 78.88 93 SER A O 1
ATOM 757 N N . TYR A 1 94 ? 24.278 -2.079 -42.949 1.00 80.56 94 TYR A N 1
ATOM 758 C CA . TYR A 1 94 ? 24.529 -1.046 -41.945 1.00 80.56 94 TYR A CA 1
ATOM 759 C C . TYR A 1 94 ? 23.264 -0.737 -41.139 1.00 80.56 94 TYR A C 1
ATOM 761 O O . TYR A 1 94 ? 23.309 -0.701 -39.906 1.00 80.56 94 TYR A O 1
ATOM 769 N N . LEU A 1 95 ? 22.118 -0.593 -41.815 1.00 83.88 95 LEU A N 1
ATOM 770 C CA . LEU A 1 95 ? 20.827 -0.380 -41.154 1.00 83.88 95 LEU A CA 1
ATOM 771 C C . LEU A 1 95 ? 20.448 -1.572 -40.259 1.00 83.88 95 LEU A C 1
ATOM 773 O O . LEU A 1 95 ? 20.038 -1.375 -39.113 1.00 83.88 95 LEU A O 1
ATOM 777 N N . ARG A 1 96 ? 20.675 -2.812 -40.715 1.00 86.44 96 ARG A N 1
ATOM 778 C CA . ARG A 1 96 ? 20.495 -4.024 -39.891 1.00 86.44 96 ARG A CA 1
ATOM 779 C C . ARG A 1 96 ? 21.404 -4.050 -38.665 1.00 86.44 96 ARG A C 1
ATOM 781 O O . ARG A 1 96 ? 20.974 -4.487 -37.594 1.00 86.44 96 ARG A O 1
ATOM 788 N N . ARG A 1 97 ? 22.648 -3.579 -38.787 1.00 84.69 97 ARG A N 1
ATOM 789 C CA . ARG A 1 97 ? 23.593 -3.502 -37.662 1.00 84.69 97 ARG A CA 1
ATOM 790 C C . ARG A 1 97 ? 23.173 -2.450 -36.640 1.00 84.69 97 ARG A C 1
ATOM 792 O O . ARG A 1 97 ? 23.191 -2.747 -35.448 1.00 84.69 97 ARG A O 1
ATOM 799 N N . ILE A 1 98 ? 22.717 -1.273 -37.080 1.00 86.94 98 ILE A N 1
ATOM 800 C CA . ILE A 1 98 ? 22.090 -0.287 -36.183 1.00 86.94 98 ILE A CA 1
ATOM 801 C C . ILE A 1 98 ? 20.912 -0.927 -35.450 1.00 86.94 98 ILE A C 1
ATOM 803 O O . ILE A 1 98 ? 20.865 -0.870 -34.222 1.00 86.94 98 ILE A O 1
ATOM 807 N N . GLY A 1 99 ? 20.007 -1.588 -36.177 1.00 90.06 99 GLY A N 1
ATOM 808 C CA . GLY A 1 99 ? 18.860 -2.272 -35.578 1.00 90.06 99 GLY A CA 1
ATOM 809 C C . GLY A 1 99 ? 19.272 -3.295 -34.516 1.00 90.06 99 GLY A C 1
ATOM 810 O O . GLY A 1 99 ? 18.724 -3.301 -33.417 1.00 90.06 99 GLY A O 1
ATOM 811 N N . SER A 1 100 ? 20.298 -4.100 -34.799 1.00 91.06 100 SER A N 1
ATOM 812 C CA . SER A 1 100 ? 20.824 -5.109 -33.867 1.00 91.06 100 SER A CA 1
ATOM 813 C C . SER A 1 100 ? 21.450 -4.486 -32.612 1.00 91.06 100 SER A C 1
ATOM 815 O O . SER A 1 100 ? 21.242 -4.979 -31.500 1.00 91.06 100 SER A O 1
ATOM 817 N N . ASN A 1 101 ? 22.175 -3.374 -32.766 1.00 91.31 101 ASN A N 1
ATOM 818 C CA . ASN A 1 101 ? 22.785 -2.645 -31.653 1.00 91.31 101 ASN A CA 1
ATOM 819 C C . ASN A 1 101 ? 21.726 -1.981 -30.764 1.00 91.31 101 ASN A C 1
ATOM 821 O O . ASN A 1 101 ? 21.797 -2.093 -29.541 1.00 91.31 101 ASN A O 1
ATOM 825 N N . VAL A 1 102 ? 20.724 -1.333 -31.370 1.00 93.00 102 VAL A N 1
ATOM 826 C CA . VAL A 1 102 ? 19.596 -0.720 -30.651 1.00 93.00 102 VAL A CA 1
ATOM 827 C C . VAL A 1 102 ? 18.801 -1.788 -29.905 1.00 93.00 102 VAL A C 1
ATOM 829 O O . VAL A 1 102 ? 18.523 -1.617 -28.721 1.00 93.00 102 VAL A O 1
ATOM 832 N N . LEU A 1 103 ? 18.499 -2.920 -30.546 1.00 94.75 103 LEU A N 1
ATOM 833 C CA . LEU A 1 103 ? 17.807 -4.035 -29.899 1.00 94.75 103 LEU A CA 1
ATOM 834 C C . LEU A 1 103 ? 18.597 -4.571 -28.696 1.00 94.75 103 LEU A C 1
ATOM 836 O O . LEU A 1 103 ? 18.031 -4.792 -27.627 1.00 94.75 103 LEU A O 1
ATOM 840 N N . SER A 1 104 ? 19.912 -4.731 -28.849 1.00 94.62 104 SER A N 1
ATOM 841 C CA . SER A 1 104 ? 20.794 -5.181 -27.767 1.00 94.62 104 SER A CA 1
ATOM 842 C C . SER A 1 104 ? 20.829 -4.185 -26.601 1.00 94.62 104 SER A C 1
ATOM 844 O O . SER A 1 104 ? 20.803 -4.601 -25.441 1.00 94.62 104 SER A O 1
ATOM 846 N N . TYR A 1 105 ? 20.822 -2.879 -26.889 1.00 95.38 105 TYR A N 1
ATOM 847 C CA . TYR A 1 105 ? 20.730 -1.833 -25.868 1.00 95.38 105 TYR A CA 1
ATOM 848 C C . TYR A 1 105 ? 19.395 -1.896 -25.117 1.00 95.38 105 TYR A C 1
ATOM 850 O O . TYR A 1 105 ? 19.375 -1.925 -23.887 1.00 95.38 105 TYR A O 1
ATOM 858 N N . VAL A 1 106 ? 18.278 -2.005 -25.845 1.00 95.06 106 VAL A N 1
ATOM 859 C CA . VAL A 1 106 ? 16.940 -2.144 -25.253 1.00 95.06 106 VAL A CA 1
ATOM 860 C C . VAL A 1 106 ? 16.870 -3.379 -24.355 1.00 95.06 106 VAL A C 1
ATOM 862 O O . VAL A 1 106 ? 16.391 -3.287 -23.228 1.00 95.06 106 VAL A O 1
ATOM 865 N N . HIS A 1 107 ? 17.405 -4.522 -24.792 1.00 95.94 107 HIS A N 1
ATOM 866 C CA . HIS A 1 107 ? 17.469 -5.724 -23.959 1.00 95.94 107 HIS A CA 1
ATOM 867 C C . HIS A 1 107 ? 18.276 -5.516 -22.673 1.00 95.94 107 HIS A C 1
ATOM 869 O O . HIS A 1 107 ? 17.851 -5.981 -21.613 1.00 95.94 107 HIS A O 1
ATOM 875 N N . MET A 1 108 ? 19.404 -4.800 -22.737 1.00 95.31 108 MET A N 1
ATOM 876 C CA . MET A 1 108 ? 20.190 -4.462 -21.548 1.00 95.31 108 MET A CA 1
ATOM 877 C C . MET A 1 108 ? 19.372 -3.610 -20.565 1.00 95.31 108 MET A C 1
ATOM 879 O O . MET A 1 108 ? 19.284 -3.961 -19.387 1.00 95.31 108 MET A O 1
ATOM 883 N N . VAL A 1 109 ? 18.734 -2.539 -21.046 1.00 96.06 109 VAL A N 1
ATOM 884 C CA . VAL A 1 109 ? 17.896 -1.647 -20.224 1.00 96.06 109 VAL A CA 1
ATOM 885 C C . VAL A 1 109 ? 16.722 -2.414 -19.611 1.00 96.06 109 VAL A C 1
ATOM 887 O O . VAL A 1 109 ? 16.504 -2.361 -18.400 1.00 96.06 109 VAL A O 1
ATOM 890 N N . CYS A 1 110 ? 16.005 -3.213 -20.407 1.00 95.62 110 CYS A N 1
ATOM 891 C CA . CYS A 1 110 ? 14.932 -4.075 -19.910 1.00 95.62 110 CYS A CA 1
ATOM 892 C C . CYS A 1 110 ? 15.433 -5.059 -18.842 1.00 95.62 110 CYS A C 1
ATOM 894 O O . CYS A 1 110 ? 14.731 -5.301 -17.860 1.00 95.62 110 CYS A O 1
ATOM 896 N N . GLY A 1 111 ? 16.645 -5.600 -18.993 1.00 96.19 111 GLY A N 1
ATOM 897 C CA . GLY A 1 111 ? 17.293 -6.442 -17.988 1.00 96.19 111 GLY A CA 1
ATOM 898 C C . GLY A 1 111 ? 17.553 -5.707 -16.668 1.00 96.19 111 GLY A C 1
ATOM 899 O O . GLY A 1 111 ? 17.300 -6.262 -15.596 1.00 96.19 111 GLY A O 1
ATOM 900 N N . GLY A 1 112 ? 17.992 -4.447 -16.728 1.00 95.56 112 GLY A N 1
ATOM 901 C CA . GLY A 1 112 ? 18.153 -3.581 -15.556 1.00 95.56 112 GLY A CA 1
ATOM 902 C C . GLY A 1 112 ? 16.822 -3.296 -14.858 1.00 95.56 112 GLY A C 1
ATOM 903 O O . GLY A 1 112 ? 16.664 -3.578 -13.665 1.00 95.56 112 GLY A O 1
ATOM 904 N N . LEU A 1 113 ? 15.830 -2.836 -15.624 1.00 96.38 113 LEU A N 1
ATOM 905 C CA . LEU A 1 113 ? 14.485 -2.516 -15.138 1.00 96.38 113 LEU A CA 1
ATOM 906 C C . LEU A 1 113 ? 13.774 -3.724 -14.516 1.00 96.38 113 LEU A C 1
ATOM 908 O O . LEU A 1 113 ? 13.102 -3.592 -13.491 1.00 96.38 113 LEU A O 1
ATOM 912 N N . ARG A 1 114 ? 13.978 -4.927 -15.066 1.00 96.31 114 ARG A N 1
ATOM 913 C CA . ARG A 1 114 ? 13.442 -6.178 -14.503 1.00 96.31 114 ARG A CA 1
ATOM 914 C C . ARG A 1 114 ? 13.879 -6.409 -13.055 1.00 96.31 114 ARG A C 1
ATOM 916 O O . ARG A 1 114 ? 13.139 -7.027 -12.295 1.00 96.31 114 ARG A O 1
ATOM 923 N N . ASN A 1 115 ? 15.051 -5.902 -12.675 1.00 95.62 115 ASN A N 1
ATOM 924 C CA . ASN A 1 115 ? 15.594 -6.022 -11.326 1.00 95.62 115 ASN A CA 1
ATOM 925 C C . ASN A 1 115 ? 15.278 -4.808 -10.443 1.00 95.62 115 ASN A C 1
ATOM 927 O O . ASN A 1 115 ? 15.059 -4.978 -9.243 1.00 95.62 115 ASN A O 1
ATOM 931 N N . SER A 1 116 ? 15.279 -3.591 -10.990 1.00 96.75 116 SER A N 1
ATOM 932 C CA . SER A 1 116 ? 15.066 -2.363 -10.211 1.00 96.75 116 SER A CA 1
ATOM 933 C C . SER A 1 116 ? 13.593 -2.107 -9.886 1.00 96.75 116 SER A C 1
ATOM 935 O O . SER A 1 116 ? 13.290 -1.688 -8.768 1.00 96.75 116 SER A O 1
ATOM 937 N N . ILE A 1 117 ? 12.665 -2.432 -10.794 1.00 96.75 117 ILE A N 1
ATOM 938 C CA . ILE A 1 117 ? 11.228 -2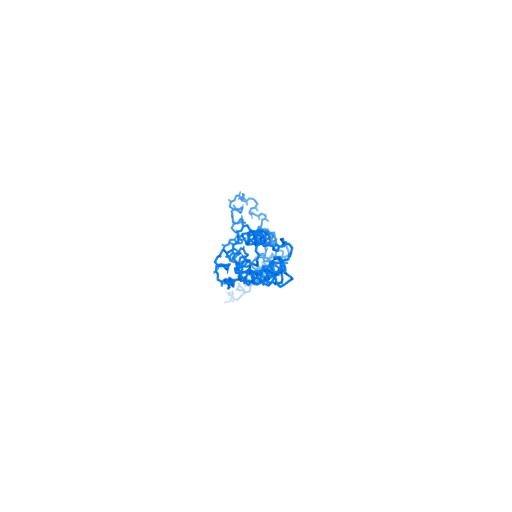.190 -10.594 1.00 96.75 117 ILE A CA 1
ATOM 939 C C . ILE A 1 117 ? 10.677 -2.981 -9.395 1.00 96.75 117 ILE A C 1
ATOM 941 O O . ILE A 1 117 ? 10.083 -2.360 -8.510 1.00 96.75 117 ILE A O 1
ATOM 945 N N . PRO A 1 118 ? 10.887 -4.311 -9.270 1.00 96.81 118 PRO A N 1
ATOM 946 C CA . PRO A 1 118 ? 10.412 -5.041 -8.095 1.00 96.81 118 PRO A CA 1
ATOM 947 C C . PRO A 1 118 ? 11.027 -4.523 -6.790 1.00 96.81 118 PRO A C 1
ATOM 949 O O . PRO A 1 118 ? 10.326 -4.423 -5.786 1.00 96.81 118 PRO A O 1
ATOM 952 N N . LYS A 1 119 ? 12.311 -4.133 -6.806 1.00 97.12 119 LYS A N 1
ATOM 953 C CA . LYS A 1 119 ? 12.988 -3.547 -5.638 1.00 97.12 119 LYS A CA 1
ATOM 954 C C . LYS A 1 119 ? 12.336 -2.234 -5.211 1.00 97.12 119 LYS A C 1
ATOM 956 O O . LYS A 1 119 ? 12.082 -2.059 -4.025 1.00 97.12 119 LYS A O 1
ATOM 961 N N . SER A 1 120 ? 12.024 -1.350 -6.159 1.00 97.50 120 SER A N 1
ATOM 962 C CA . SER A 1 120 ? 11.318 -0.094 -5.886 1.00 97.50 120 SER A CA 1
ATOM 963 C C . SER A 1 120 ? 9.923 -0.340 -5.306 1.00 97.50 120 SER A C 1
ATOM 965 O O . SER A 1 120 ? 9.568 0.268 -4.300 1.00 97.50 120 SER A O 1
ATOM 967 N N . ILE A 1 121 ? 9.163 -1.293 -5.857 1.00 97.69 121 ILE A N 1
ATOM 968 C CA . ILE A 1 121 ? 7.832 -1.649 -5.338 1.00 97.69 121 ILE A CA 1
ATOM 969 C C . ILE A 1 121 ? 7.917 -2.165 -3.898 1.00 97.69 121 ILE A C 1
ATOM 971 O O . ILE A 1 121 ? 7.174 -1.701 -3.038 1.00 97.69 121 ILE A O 1
ATOM 975 N N . VAL A 1 122 ? 8.825 -3.104 -3.618 1.00 97.25 122 VAL A N 1
ATOM 976 C CA . VAL A 1 122 ? 9.020 -3.648 -2.263 1.00 97.25 122 VAL A CA 1
ATOM 977 C C . VAL A 1 122 ? 9.479 -2.557 -1.297 1.00 97.25 122 VAL A C 1
ATOM 979 O O . VAL A 1 122 ? 9.014 -2.517 -0.160 1.00 97.25 122 VAL A O 1
ATOM 982 N N . TYR A 1 123 ? 10.358 -1.661 -1.746 1.00 97.38 123 TYR A N 1
ATOM 983 C CA . TYR A 1 123 ? 10.841 -0.547 -0.941 1.00 97.38 123 TYR A CA 1
ATOM 984 C C . TYR A 1 123 ? 9.709 0.421 -0.574 1.00 97.38 123 TYR A C 1
ATOM 986 O O . TYR A 1 123 ? 9.513 0.686 0.604 1.00 97.38 123 TYR A O 1
ATOM 994 N N . CYS A 1 124 ? 8.934 0.897 -1.550 1.00 97.81 124 CYS A N 1
ATOM 995 C CA . CYS A 1 124 ? 7.874 1.882 -1.319 1.00 97.81 124 CYS A CA 1
ATOM 996 C C . CYS A 1 124 ? 6.618 1.296 -0.666 1.00 97.81 124 CYS A C 1
ATOM 998 O O . CYS A 1 124 ? 5.924 2.015 0.036 1.00 97.81 124 CYS A O 1
ATOM 1000 N N . GLN A 1 125 ? 6.293 0.020 -0.907 1.00 97.94 125 GLN A N 1
ATOM 1001 C CA . GLN A 1 125 ? 5.084 -0.597 -0.350 1.00 97.94 125 GLN A CA 1
ATOM 1002 C C . GLN A 1 125 ? 5.381 -1.444 0.881 1.00 97.94 125 GLN A C 1
ATOM 1004 O O . GLN A 1 125 ? 4.934 -1.123 1.971 1.00 97.94 125 GLN A O 1
ATOM 1009 N N . VAL A 1 126 ? 6.131 -2.537 0.731 1.00 97.88 126 VAL A N 1
ATOM 1010 C CA . VAL A 1 126 ? 6.266 -3.547 1.796 1.00 97.88 126 VAL A CA 1
ATOM 1011 C C . VAL A 1 126 ? 7.087 -3.014 2.967 1.00 97.88 126 VAL A C 1
ATOM 1013 O O . VAL A 1 126 ? 6.703 -3.169 4.127 1.00 97.88 126 VAL A O 1
ATOM 1016 N N . ARG A 1 127 ? 8.229 -2.387 2.674 1.00 97.75 127 ARG A N 1
ATOM 1017 C CA . ARG A 1 127 ? 9.105 -1.836 3.710 1.00 97.75 127 ARG A CA 1
ATOM 1018 C C . ARG A 1 127 ? 8.454 -0.648 4.416 1.00 97.75 127 ARG A C 1
ATOM 1020 O O . ARG A 1 127 ? 8.508 -0.613 5.643 1.00 97.75 127 ARG A O 1
ATOM 1027 N N . GLU A 1 128 ? 7.840 0.278 3.680 1.00 97.38 128 GLU A N 1
ATOM 1028 C CA . GLU A 1 128 ? 7.143 1.413 4.302 1.00 97.38 128 GLU A CA 1
ATOM 1029 C C . GLU A 1 128 ? 5.904 0.964 5.081 1.00 97.38 128 GLU A C 1
ATOM 1031 O O . GLU A 1 128 ? 5.748 1.377 6.224 1.00 97.38 128 GLU A O 1
ATOM 1036 N N . ALA A 1 129 ? 5.103 0.018 4.575 1.00 97.69 129 ALA A N 1
ATOM 1037 C CA . ALA A 1 129 ? 3.994 -0.554 5.342 1.00 97.69 129 ALA A CA 1
ATOM 1038 C C . ALA A 1 129 ? 4.479 -1.151 6.671 1.00 97.69 129 ALA A C 1
ATOM 1040 O O . ALA A 1 129 ? 3.897 -0.904 7.720 1.00 97.69 129 ALA A O 1
ATOM 1041 N N . LYS A 1 130 ? 5.600 -1.878 6.684 1.00 96.94 130 LYS A N 1
ATOM 1042 C CA . LYS A 1 130 ? 6.169 -2.384 7.943 1.00 96.94 130 LYS A CA 1
ATOM 1043 C C . LYS A 1 130 ? 6.585 -1.263 8.908 1.00 96.94 130 LYS A C 1
ATOM 1045 O O . LYS A 1 130 ? 6.553 -1.470 10.118 1.00 96.94 130 LYS A O 1
ATOM 1050 N N . ARG A 1 131 ? 7.048 -0.125 8.389 1.00 96.12 131 ARG A N 1
ATOM 1051 C CA . ARG A 1 131 ? 7.657 0.945 9.186 1.00 96.12 131 ARG A CA 1
ATOM 1052 C C . ARG A 1 131 ? 6.642 1.949 9.724 1.00 96.12 131 ARG A C 1
ATOM 1054 O O . ARG A 1 131 ? 6.826 2.394 10.848 1.00 96.12 131 ARG A O 1
ATOM 1061 N N . SER A 1 132 ? 5.646 2.313 8.921 1.00 96.12 132 SER A N 1
ATOM 1062 C CA . SER A 1 132 ? 4.857 3.532 9.130 1.00 96.12 132 SER A CA 1
ATOM 1063 C C . SER A 1 132 ? 3.366 3.394 8.798 1.00 96.12 132 SER A C 1
ATOM 1065 O O . SER A 1 132 ? 2.676 4.405 8.648 1.00 96.12 132 SER A O 1
ATOM 1067 N N . LEU A 1 133 ? 2.828 2.165 8.706 1.00 97.62 133 LEU A N 1
ATOM 1068 C CA . LEU A 1 133 ? 1.424 1.909 8.326 1.00 97.62 133 LEU A CA 1
ATOM 1069 C C . LEU A 1 133 ? 0.415 2.772 9.095 1.00 97.62 133 LEU A C 1
ATOM 1071 O O . LEU A 1 133 ? -0.525 3.299 8.499 1.00 97.62 133 LEU A O 1
ATOM 1075 N N . LEU A 1 134 ? 0.620 2.917 10.407 1.00 97.19 134 LEU A N 1
ATOM 1076 C CA . LEU A 1 134 ? -0.287 3.621 11.314 1.00 97.19 134 L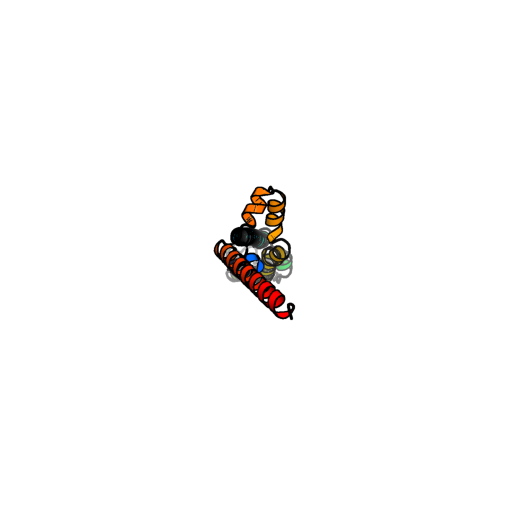EU A CA 1
ATOM 1077 C C . LEU A 1 134 ? 0.290 4.936 11.858 1.00 97.19 134 LEU A C 1
ATOM 1079 O O . LEU A 1 134 ? -0.327 5.545 12.723 1.00 97.19 134 LEU A O 1
ATOM 1083 N N . ASP A 1 135 ? 1.423 5.426 11.352 1.00 97.06 135 ASP A N 1
ATOM 1084 C CA . ASP A 1 135 ? 2.052 6.650 11.881 1.00 97.06 135 ASP A CA 1
ATOM 1085 C C . ASP A 1 135 ? 1.128 7.870 11.756 1.00 97.06 135 ASP A C 1
ATOM 1087 O O . ASP A 1 135 ? 0.996 8.668 12.686 1.00 97.06 135 ASP A O 1
ATOM 1091 N N . HIS A 1 136 ? 0.437 7.992 10.617 1.00 94.75 136 HIS A N 1
ATOM 1092 C CA . HIS A 1 136 ? -0.547 9.056 10.399 1.00 94.75 136 HIS A CA 1
ATOM 1093 C C . HIS A 1 136 ? -1.745 8.902 11.335 1.00 94.75 136 HIS A C 1
ATOM 1095 O O . HIS A 1 136 ? -2.142 9.871 11.975 1.00 94.75 136 HIS A O 1
ATOM 1101 N N . PHE A 1 137 ? -2.243 7.673 11.496 1.00 96.00 137 PHE A N 1
ATOM 1102 C CA . PHE A 1 137 ? -3.318 7.374 12.436 1.00 96.00 137 PHE A CA 1
ATOM 1103 C C . PHE A 1 137 ? -2.946 7.777 13.866 1.00 96.00 137 PHE A C 1
ATOM 1105 O O . PHE A 1 137 ? -3.718 8.467 14.520 1.00 96.00 137 PHE A O 1
ATOM 1112 N N . PHE A 1 138 ? -1.755 7.411 14.346 1.00 95.56 138 PHE A N 1
ATOM 1113 C CA . PHE A 1 138 ? -1.300 7.785 15.686 1.00 95.56 138 PHE A CA 1
ATOM 1114 C C . PHE A 1 138 ? -1.109 9.294 15.840 1.00 95.56 138 PHE A C 1
ATOM 1116 O O . PHE A 1 138 ? -1.450 9.854 16.882 1.00 95.56 138 PHE A O 1
ATOM 1123 N N . THR A 1 139 ? -0.617 9.963 14.797 1.00 95.31 139 THR A N 1
ATOM 1124 C CA . THR A 1 139 ? -0.484 11.425 14.781 1.00 95.31 139 THR A CA 1
ATOM 1125 C C . THR A 1 139 ? -1.846 12.109 14.883 1.00 95.31 139 THR A C 1
ATOM 1127 O O . THR A 1 139 ? -1.989 13.087 15.614 1.00 95.31 139 THR A O 1
ATOM 1130 N N . ASP A 1 140 ? -2.857 11.601 14.182 1.00 92.56 140 ASP A N 1
ATOM 1131 C CA . ASP A 1 140 ? -4.209 12.157 14.221 1.00 92.56 140 ASP A CA 1
ATOM 1132 C C . ASP A 1 140 ? -4.954 11.786 15.504 1.00 92.56 140 ASP A C 1
ATOM 1134 O O . ASP A 1 140 ? -5.669 12.620 16.057 1.00 92.56 140 ASP A O 1
ATOM 1138 N N . LEU A 1 141 ? -4.723 10.588 16.044 1.00 93.25 141 LEU A N 1
ATOM 1139 C CA . LEU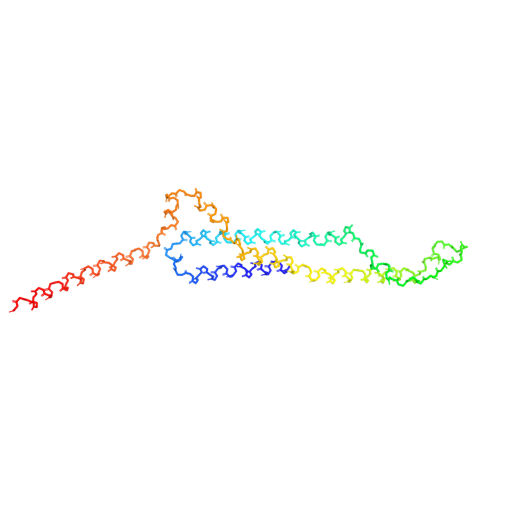 A 1 141 ? -5.227 10.169 17.350 1.00 93.25 141 LEU A CA 1
ATOM 1140 C C . LEU A 1 141 ? -4.711 11.090 18.463 1.00 93.25 141 LEU A C 1
ATOM 1142 O O . LEU A 1 141 ? -5.485 11.486 19.330 1.00 93.25 141 LEU A O 1
ATOM 1146 N N . GLY A 1 142 ? -3.438 11.495 18.401 1.00 92.25 142 GLY A N 1
ATOM 1147 C CA . GLY A 1 142 ? -2.835 12.434 19.352 1.00 92.25 142 GLY A CA 1
ATOM 1148 C C . GLY A 1 142 ? -3.437 13.845 19.328 1.00 92.25 142 GLY A C 1
ATOM 1149 O O . GLY A 1 142 ? -3.255 14.595 20.283 1.00 92.25 142 GLY A O 1
ATOM 1150 N N . LYS A 1 143 ? -4.170 14.211 18.268 1.00 93.50 143 LYS A N 1
ATOM 1151 C CA . LYS A 1 143 ? -4.880 15.497 18.155 1.00 93.50 143 LYS A CA 1
ATOM 1152 C C . LYS A 1 143 ? -6.331 15.425 18.642 1.00 93.50 143 LYS A C 1
ATOM 1154 O O . LYS A 1 143 ? -6.971 16.468 18.755 1.00 93.50 143 LYS A O 1
ATOM 1159 N N . LYS A 1 144 ? -6.880 14.226 18.874 1.00 93.12 144 LYS A N 1
ATOM 1160 C CA . LYS A 1 144 ? -8.286 14.053 19.264 1.00 93.12 144 LYS A CA 1
ATOM 1161 C C . LYS A 1 144 ? -8.502 14.403 20.734 1.00 93.12 144 LYS A C 1
ATOM 1163 O O . LYS A 1 144 ? -7.707 14.062 21.605 1.00 93.12 144 LYS A O 1
ATOM 1168 N N . GLU A 1 145 ? -9.634 15.039 21.014 1.00 91.81 145 GLU A N 1
ATOM 1169 C CA . GLU A 1 145 ? -10.058 15.346 22.381 1.00 91.81 145 GLU A CA 1
ATOM 1170 C C . GLU A 1 145 ? -10.647 14.113 23.089 1.00 91.81 145 GLU A C 1
ATOM 1172 O O . GLU A 1 145 ? -11.115 13.167 22.450 1.00 91.81 145 GLU A O 1
ATOM 1177 N N . GLY A 1 146 ? -10.719 14.148 24.425 1.00 90.44 146 GLY A N 1
ATOM 1178 C CA . GLY A 1 146 ? -11.206 13.027 25.241 1.00 90.44 146 GLY A CA 1
ATOM 1179 C C . GLY A 1 146 ? -12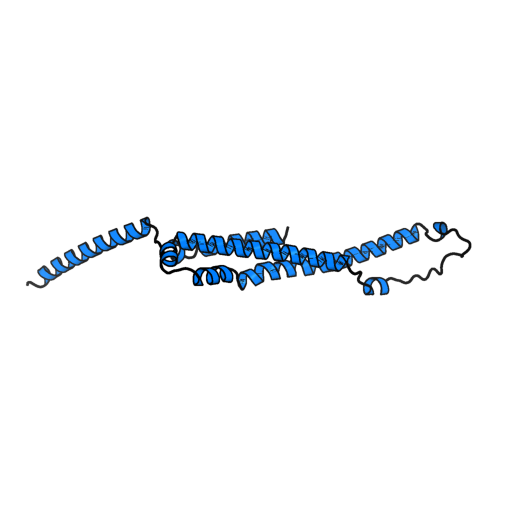.604 12.518 24.863 1.00 90.44 146 GLY A C 1
ATOM 1180 O O . GLY A 1 146 ? -12.849 11.316 24.910 1.00 90.44 146 GLY A O 1
ATOM 1181 N N . LYS A 1 147 ? -13.508 13.398 24.409 1.00 90.44 147 LYS A N 1
ATOM 1182 C CA . LYS A 1 147 ? -14.842 12.994 23.926 1.00 90.44 147 LYS A CA 1
ATOM 1183 C C . LYS A 1 147 ? -14.778 12.173 22.635 1.00 90.44 147 LYS A C 1
ATOM 1185 O O . LYS A 1 147 ? -15.496 11.190 22.502 1.00 90.44 147 LYS A O 1
ATOM 1190 N N . GLN A 1 148 ? -13.910 12.561 21.701 1.00 89.19 148 GLN A N 1
ATOM 1191 C CA . GLN A 1 148 ? -13.728 11.867 20.422 1.00 89.19 148 GLN A CA 1
ATOM 1192 C C . GLN A 1 148 ? -13.011 10.526 20.613 1.00 89.19 148 GLN A C 1
ATOM 1194 O O . GLN A 1 148 ? -13.347 9.538 19.962 1.00 89.19 148 GLN A O 1
ATOM 1199 N N . LEU A 1 149 ? -12.047 10.478 21.535 1.00 91.00 149 LEU A N 1
ATOM 1200 C CA . LEU A 1 149 ? -11.426 9.228 21.974 1.00 91.00 149 LEU A CA 1
ATOM 1201 C C . LEU A 1 149 ? -12.460 8.303 22.624 1.00 91.00 149 LEU A C 1
ATOM 1203 O O . LEU A 1 149 ? -12.492 7.120 22.305 1.00 91.00 149 LEU A O 1
ATOM 1207 N N . GLY A 1 150 ? -13.350 8.854 23.455 1.00 90.19 150 GLY A N 1
ATOM 1208 C CA . GLY A 1 150 ? -14.474 8.125 24.042 1.00 90.19 150 GLY A CA 1
ATOM 1209 C C . GLY A 1 150 ? -15.349 7.452 22.986 1.00 90.19 150 GLY A C 1
ATOM 1210 O O . GLY A 1 150 ? -15.540 6.247 23.059 1.00 90.19 150 GLY A O 1
ATOM 1211 N N . SER A 1 151 ? -15.769 8.185 21.947 1.00 90.12 151 SER A N 1
ATOM 1212 C CA . SER A 1 151 ? -16.612 7.616 20.879 1.00 90.12 151 SER A CA 1
ATOM 1213 C C . SER A 1 151 ? -15.939 6.507 20.059 1.00 90.12 151 SER A C 1
ATOM 1215 O O . SER A 1 151 ? -16.607 5.652 19.481 1.00 90.12 151 SER A O 1
ATOM 1217 N N . LEU A 1 152 ? -14.602 6.494 19.981 1.00 91.19 152 LEU A N 1
ATOM 1218 C CA . LEU A 1 152 ? -13.879 5.391 19.337 1.00 91.19 152 LEU A CA 1
ATOM 1219 C C . LEU A 1 152 ? -13.916 4.117 20.191 1.00 91.19 152 LEU A C 1
ATOM 1221 O O . LEU A 1 152 ? -13.870 3.016 19.644 1.00 91.19 152 LEU A O 1
ATOM 1225 N N . LEU A 1 153 ? -14.019 4.275 21.511 1.00 91.38 153 LEU A N 1
ATOM 1226 C CA . LEU A 1 153 ? -14.055 3.203 22.505 1.00 91.38 153 LEU A CA 1
ATOM 1227 C C . LEU A 1 153 ? -15.483 2.798 22.901 1.00 91.38 153 LEU A C 1
ATOM 1229 O O . LEU A 1 153 ? -15.657 2.075 23.883 1.00 91.38 153 LEU A O 1
ATOM 1233 N N . ASP A 1 154 ? -16.495 3.223 22.145 1.00 88.69 154 ASP A N 1
ATOM 1234 C CA . ASP A 1 154 ? -17.861 2.754 22.345 1.00 88.69 154 ASP A CA 1
ATOM 1235 C C . ASP A 1 154 ? -17.926 1.238 22.099 1.00 88.69 154 ASP A C 1
ATOM 1237 O O . ASP A 1 154 ? -17.591 0.739 21.018 1.00 88.69 154 ASP A O 1
ATOM 1241 N N . GLU A 1 155 ? -18.321 0.496 23.139 1.00 85.62 155 GLU A N 1
ATOM 1242 C CA . GLU A 1 155 ? -18.471 -0.955 23.062 1.00 85.62 155 GLU A CA 1
ATOM 1243 C C . GLU A 1 155 ? -19.681 -1.338 22.200 1.00 85.62 155 GLU A C 1
ATOM 1245 O O . GLU A 1 155 ? -20.698 -0.641 22.169 1.00 85.62 155 GLU A O 1
ATOM 1250 N N . ASP A 1 156 ? -19.609 -2.506 21.558 1.00 83.06 156 ASP A N 1
ATOM 1251 C CA . ASP A 1 156 ? -20.775 -3.110 20.909 1.00 83.06 156 ASP A CA 1
ATOM 1252 C C . ASP A 1 156 ? -21.947 -3.242 21.917 1.00 83.06 156 ASP A C 1
ATOM 1254 O O . ASP A 1 156 ? -21.796 -3.915 22.950 1.00 83.06 156 ASP A O 1
ATOM 1258 N N . PRO A 1 157 ? -23.136 -2.663 21.629 1.00 84.00 157 PRO A N 1
ATOM 1259 C CA . PRO A 1 157 ? -24.306 -2.759 22.496 1.00 84.00 157 PRO A CA 1
ATOM 1260 C C . PRO A 1 157 ? -24.672 -4.197 22.870 1.00 84.00 157 PRO A C 1
ATOM 1262 O O . PRO A 1 157 ? -25.112 -4.441 23.993 1.00 84.00 157 PRO A O 1
ATOM 1265 N N . ALA A 1 158 ? -24.470 -5.169 21.976 1.00 85.75 158 ALA A N 1
ATOM 1266 C CA . ALA A 1 158 ? -24.747 -6.573 22.257 1.00 85.75 158 ALA A CA 1
ATOM 1267 C C . ALA A 1 158 ? -23.781 -7.151 23.304 1.00 85.75 158 ALA A C 1
ATOM 1269 O O . ALA A 1 158 ? -24.201 -7.897 24.194 1.00 85.75 158 ALA A O 1
ATOM 1270 N N . ILE A 1 159 ? -22.497 -6.780 23.236 1.00 84.44 159 ILE A N 1
ATOM 1271 C CA . ILE A 1 159 ? -21.486 -7.169 24.229 1.00 84.44 159 ILE A CA 1
ATOM 1272 C C . ILE A 1 159 ? -21.800 -6.503 25.569 1.00 84.44 159 ILE A C 1
ATOM 1274 O O . ILE A 1 159 ? -21.801 -7.185 26.599 1.00 84.44 159 ILE A O 1
ATOM 1278 N N . MET A 1 160 ? -22.149 -5.215 25.554 1.00 86.88 160 MET A N 1
ATOM 1279 C CA . MET A 1 160 ? -22.508 -4.478 26.763 1.00 86.88 160 MET A CA 1
ATOM 1280 C C . MET A 1 160 ? -23.746 -5.080 27.444 1.00 86.88 160 MET A C 1
ATOM 1282 O O . MET A 1 160 ? -23.702 -5.395 28.634 1.00 86.88 160 MET A O 1
ATOM 1286 N N . GLN A 1 161 ? -24.819 -5.350 26.693 1.00 89.25 161 GLN A N 1
ATOM 1287 C CA . GLN A 1 161 ? -26.028 -6.003 27.214 1.00 89.25 161 GLN A CA 1
ATOM 1288 C C . GLN A 1 161 ? -25.734 -7.399 27.772 1.00 89.25 161 GLN A C 1
ATOM 1290 O O . GLN A 1 161 ? -26.189 -7.756 28.863 1.00 89.25 161 GLN A O 1
ATOM 1295 N N . ARG A 1 162 ? -24.916 -8.189 27.067 1.00 89.25 162 ARG A N 1
ATOM 1296 C CA . ARG A 1 162 ? -24.510 -9.514 27.541 1.00 89.25 162 ARG A CA 1
ATOM 1297 C C . ARG A 1 162 ? -23.724 -9.419 28.849 1.00 89.25 162 ARG A C 1
ATOM 1299 O O . ARG A 1 162 ? -24.023 -10.175 29.774 1.00 89.25 162 ARG A O 1
ATOM 1306 N N . ARG A 1 163 ? -22.784 -8.475 28.969 1.00 89.19 163 ARG A N 1
ATOM 1307 C CA . ARG A 1 163 ? -22.016 -8.230 30.202 1.00 89.19 163 ARG A CA 1
ATOM 1308 C C . ARG A 1 163 ? -22.937 -7.835 31.361 1.00 89.19 163 ARG A C 1
ATOM 1310 O O . ARG A 1 163 ? -22.814 -8.417 32.436 1.00 89.19 163 ARG A O 1
ATOM 1317 N N . VAL A 1 164 ? -23.903 -6.942 31.133 1.00 93.25 164 VAL A N 1
ATOM 1318 C CA . VAL A 1 164 ? -24.903 -6.538 32.142 1.00 93.25 164 VAL A CA 1
ATOM 1319 C C . VAL A 1 164 ? -25.759 -7.727 32.595 1.00 93.25 164 VAL A C 1
ATOM 1321 O O . VAL A 1 164 ? -25.942 -7.935 33.794 1.00 93.25 164 VAL A O 1
ATOM 1324 N N . SER A 1 165 ? -26.233 -8.561 31.664 1.00 94.25 165 SER A N 1
ATOM 1325 C CA . SER A 1 165 ? -27.042 -9.745 31.997 1.00 94.25 165 SER A CA 1
ATOM 1326 C C . SER A 1 165 ? -26.279 -10.765 32.855 1.00 94.25 165 SER A C 1
ATOM 1328 O O . SER A 1 165 ? -26.821 -11.309 33.820 1.00 94.25 165 SER A O 1
ATOM 1330 N N . LEU A 1 166 ? -24.998 -10.988 32.542 1.00 94.75 166 LEU A N 1
ATOM 1331 C CA . LEU A 1 166 ? -24.125 -11.889 33.288 1.00 94.75 166 LEU A CA 1
ATOM 1332 C C . LEU A 1 166 ? -23.790 -11.328 34.669 1.00 94.75 166 LEU A C 1
ATOM 1334 O O . LEU A 1 166 ? -23.804 -12.090 35.632 1.00 94.75 166 LEU A O 1
ATOM 1338 N N . ALA A 1 167 ? -23.541 -10.020 34.775 1.00 95.50 167 ALA A N 1
ATOM 1339 C CA . ALA A 1 167 ? -23.300 -9.351 36.050 1.00 95.50 167 ALA A CA 1
ATOM 1340 C C . ALA A 1 167 ? -24.505 -9.491 36.991 1.00 95.50 167 ALA A C 1
ATOM 1342 O O . ALA A 1 167 ? -24.340 -9.912 38.133 1.00 95.50 167 ALA A O 1
ATOM 1343 N N . LYS A 1 168 ? -25.722 -9.262 36.483 1.00 96.38 168 LYS A N 1
ATOM 1344 C CA . LYS A 1 168 ? -26.957 -9.451 37.257 1.00 96.38 168 LYS A CA 1
ATOM 1345 C C . LYS A 1 168 ? -27.134 -10.901 37.712 1.00 96.38 168 LYS A C 1
ATOM 1347 O O . LYS A 1 168 ? -27.500 -11.161 38.853 1.00 96.38 168 LYS A O 1
ATOM 1352 N N . ARG A 1 169 ? -26.851 -11.872 36.838 1.00 96.81 169 ARG A N 1
ATOM 1353 C CA . ARG A 1 169 ? -26.938 -13.295 37.195 1.00 96.81 169 ARG A CA 1
ATOM 1354 C C . ARG A 1 169 ? -25.893 -13.694 38.244 1.00 96.81 169 ARG A C 1
ATOM 1356 O O . ARG A 1 169 ? -26.200 -14.472 39.138 1.00 96.81 169 ARG A O 1
ATOM 1363 N N . LEU A 1 170 ? -24.678 -13.152 38.150 1.00 96.81 170 LEU A N 1
ATOM 1364 C CA . LEU A 1 170 ? -23.616 -13.353 39.137 1.00 96.81 170 LEU A CA 1
ATOM 1365 C C . LEU A 1 170 ? -24.016 -12.802 40.510 1.00 96.81 170 LEU A C 1
ATOM 1367 O O . LEU A 1 170 ? -23.779 -13.457 41.519 1.00 96.81 170 LEU A O 1
ATOM 1371 N N . GLU A 1 171 ? -24.623 -11.617 40.546 1.00 96.75 171 GLU A N 1
ATOM 1372 C CA . GLU A 1 171 ? -25.119 -10.998 41.776 1.00 96.75 171 GLU A CA 1
ATOM 1373 C C . GLU A 1 171 ? -26.175 -11.876 42.459 1.00 96.75 171 GLU A C 1
ATOM 1375 O O . GLU A 1 171 ? -26.054 -12.162 43.649 1.00 96.75 171 GLU A O 1
ATOM 1380 N N . LEU A 1 172 ? -27.132 -12.406 41.689 1.00 96.94 172 LEU A N 1
ATOM 1381 C CA . LEU A 1 172 ? -28.128 -13.355 42.197 1.00 96.94 172 LEU A CA 1
ATOM 1382 C C . LEU A 1 172 ? -27.485 -14.630 42.758 1.00 96.94 172 LEU A C 1
ATOM 1384 O O . LEU A 1 172 ? -27.885 -15.098 43.820 1.00 96.94 172 LEU A O 1
ATOM 1388 N N . TYR A 1 173 ? -26.469 -15.181 42.086 1.00 96.31 173 TYR A N 1
ATOM 1389 C CA . TYR A 1 173 ? -25.757 -16.356 42.601 1.00 96.31 173 TYR A CA 1
ATOM 1390 C C . TYR A 1 173 ? -24.968 -16.061 43.877 1.00 96.31 173 TYR A C 1
ATOM 1392 O O . TYR A 1 173 ? -24.941 -16.901 44.771 1.00 96.31 173 TYR A O 1
ATOM 1400 N N . ARG A 1 174 ? -24.364 -14.873 43.997 1.00 96.44 174 ARG A N 1
ATOM 1401 C CA . ARG A 1 174 ? -23.683 -14.451 45.230 1.00 96.44 174 ARG A CA 1
ATOM 1402 C C . ARG A 1 174 ? -24.659 -14.279 46.389 1.00 96.44 174 ARG A C 1
ATOM 1404 O O . ARG A 1 174 ? -24.338 -14.699 47.495 1.00 96.44 174 ARG A O 1
ATOM 1411 N N . ALA A 1 175 ? -25.834 -13.704 46.136 1.00 95.69 175 ALA A N 1
ATOM 1412 C CA . ALA A 1 175 ? -26.887 -13.585 47.141 1.00 95.69 175 ALA A CA 1
ATOM 1413 C C . ALA A 1 175 ? -27.367 -14.968 47.611 1.00 95.69 175 ALA A C 1
ATOM 1415 O O . ALA A 1 175 ? -27.364 -15.240 48.807 1.00 95.69 175 ALA A O 1
ATOM 1416 N N . ALA A 1 176 ? -27.662 -15.875 46.674 1.00 95.50 176 ALA A N 1
ATOM 1417 C CA . ALA A 1 176 ? -28.065 -17.244 46.999 1.00 95.50 176 ALA A CA 1
ATOM 1418 C C . ALA A 1 176 ? -26.980 -18.004 47.782 1.00 95.50 176 ALA A C 1
ATOM 1420 O O . ALA A 1 176 ? -27.285 -18.736 48.719 1.00 95.50 176 ALA A O 1
ATOM 1421 N N . GLN A 1 177 ? -25.704 -17.817 47.428 1.00 95.31 177 GLN A N 1
ATOM 1422 C CA . GLN A 1 177 ? -24.591 -18.404 48.170 1.00 95.31 177 GLN A CA 1
ATOM 1423 C C . GLN A 1 177 ? -24.513 -17.862 49.604 1.00 95.31 177 GLN A C 1
ATOM 1425 O O . GLN A 1 177 ? -24.387 -18.650 50.535 1.00 95.31 177 GLN A O 1
ATOM 1430 N N . ALA A 1 178 ? -24.656 -16.547 49.793 1.00 94.75 178 ALA A N 1
ATOM 1431 C CA . ALA A 1 178 ? -24.662 -15.936 51.121 1.00 94.75 178 ALA A CA 1
ATOM 1432 C C . ALA A 1 178 ? -25.827 -16.442 51.994 1.00 94.75 178 ALA A C 1
ATOM 1434 O O . ALA A 1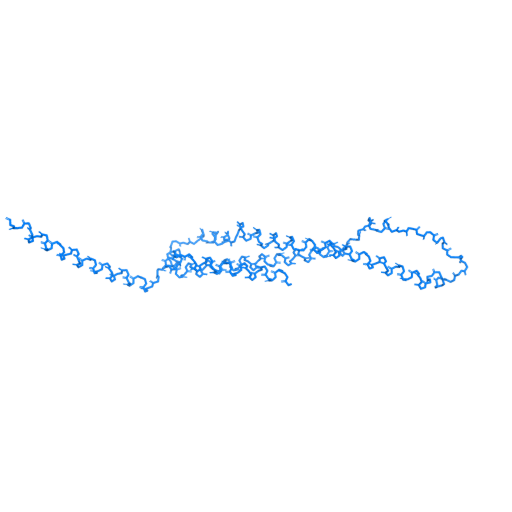 178 ? -25.645 -16.675 53.189 1.00 94.75 178 ALA A O 1
ATOM 1435 N N . GLU A 1 179 ? -27.007 -16.661 51.404 1.00 94.25 179 GLU A N 1
ATOM 1436 C CA . GLU A 1 179 ? -28.148 -17.270 52.096 1.00 94.25 179 GLU A CA 1
ATOM 1437 C C . GLU A 1 179 ? -27.843 -18.711 52.530 1.00 94.25 179 GLU A C 1
ATOM 1439 O O . GLU A 1 179 ? -28.057 -19.054 53.694 1.00 94.25 179 GLU A O 1
ATOM 1444 N N . ILE A 1 180 ? -27.282 -19.537 51.640 1.00 93.62 180 ILE A N 1
ATOM 1445 C CA . ILE A 1 180 ? -26.879 -20.917 51.961 1.00 93.62 180 ILE A CA 1
ATOM 1446 C C . ILE A 1 180 ? -25.853 -20.934 53.098 1.00 93.62 180 ILE A C 1
ATOM 1448 O O . ILE A 1 180 ? -26.022 -21.686 54.060 1.00 93.62 180 ILE A O 1
ATOM 1452 N N . ASP A 1 181 ? -24.826 -20.087 53.020 1.00 93.00 181 ASP A N 1
ATOM 1453 C CA . ASP A 1 181 ? -23.788 -19.997 54.047 1.00 93.00 181 ASP A CA 1
ATOM 1454 C C . ASP A 1 181 ? -24.391 -19.580 55.401 1.00 93.00 181 ASP A C 1
ATOM 1456 O O . ASP A 1 181 ? -24.074 -20.173 56.432 1.00 93.00 181 ASP A O 1
ATOM 1460 N N . SER A 1 182 ? -25.338 -18.635 55.423 1.00 92.50 182 SER A N 1
ATOM 1461 C CA . SER A 1 182 ? -26.006 -18.213 56.665 1.00 92.50 182 SER A CA 1
ATOM 1462 C C . SER A 1 182 ? -26.776 -19.347 57.365 1.00 92.50 182 SER A C 1
ATOM 1464 O O . SER A 1 182 ? -26.804 -19.430 58.597 1.00 92.50 182 SER A O 1
ATOM 1466 N N . VAL A 1 183 ? -27.363 -20.266 56.592 1.00 88.38 183 VAL A N 1
ATOM 1467 C CA . VAL A 1 183 ? -28.094 -21.434 57.108 1.00 88.38 183 VAL A CA 1
ATOM 1468 C C . VAL A 1 183 ? -27.134 -22.556 57.514 1.00 88.38 183 VAL A C 1
ATOM 1470 O O . VAL A 1 183 ? -27.381 -23.263 58.489 1.00 88.38 183 VAL A O 1
ATOM 1473 N N . ALA A 1 184 ? -26.023 -22.725 56.798 1.00 84.50 184 ALA A N 1
ATOM 1474 C CA . ALA A 1 184 ? -25.035 -23.761 57.093 1.00 84.50 184 ALA A CA 1
ATOM 1475 C C . ALA A 1 184 ? -24.286 -23.515 58.416 1.00 84.50 184 ALA A C 1
ATOM 1477 O O . ALA A 1 184 ? -23.981 -24.474 59.123 1.00 84.50 184 ALA A O 1
ATOM 1478 N N . TRP A 1 185 ? -24.029 -22.250 58.765 1.00 75.62 185 TRP A N 1
ATOM 1479 C CA . TRP A 1 185 ? -23.283 -21.852 59.969 1.00 75.62 185 TRP A CA 1
ATOM 1480 C C . TRP A 1 185 ? -24.165 -21.478 61.175 1.00 75.62 185 TRP A C 1
ATOM 1482 O O . TRP A 1 185 ? -23.647 -21.032 62.195 1.00 75.62 185 TRP A O 1
ATOM 1492 N N . SER A 1 186 ? -25.489 -21.649 61.082 1.00 65.88 186 SER A N 1
ATOM 1493 C CA . SER A 1 186 ? -26.440 -21.420 62.189 1.00 65.88 186 SER A CA 1
ATOM 1494 C C . SER A 1 186 ? -26.792 -22.689 62.988 1.00 65.88 186 SER A C 1
ATOM 1496 O O . SER A 1 186 ? -27.762 -22.695 63.747 1.00 65.88 186 SER A O 1
ATOM 1498 N N . LYS A 1 187 ? -25.987 -23.750 62.858 1.00 52.31 187 LYS A N 1
ATOM 1499 C CA . LYS A 1 187 ? -25.980 -24.931 63.738 1.00 52.31 187 LYS A CA 1
ATOM 1500 C C . LYS A 1 187 ? -24.718 -24.954 64.586 1.00 52.31 187 LYS A C 1
ATOM 1502 O O . LYS A 1 187 ? -24.836 -25.392 65.749 1.00 52.31 187 LYS A O 1
#

Foldseek 3Di:
DVLVVLLVVQLVVLVVVLVPDPVNQFFVLLSVLLSVLLNVLLVVLSVQLVVVLVVLVVVCVVDQPVVLVVPPDPPPPVFDDPPDDPVVSCDPVNVVVVVVSVVVSVVVSVVVSVPVSVVSSCVSRVVCSVPCSCVVVVVVVVVDDPVVVVNSSDGDPVVVVVVVVVVVVVVVVVVVVVVVVVVVPPD

pLDDT: mean 89.41, std 11.7, range [51.41, 98.12]